Protein AF-A0A960UCF3-F1 (afdb_monomer)

pLDDT: mean 72.52, std 14.46, range [38.06, 95.19]

Structure (mmCIF, N/CA/C/O backbone):
data_AF-A0A960UCF3-F1
#
_entry.id   AF-A0A960UCF3-F1
#
loop_
_atom_site.group_PDB
_atom_site.id
_atom_site.type_symbol
_atom_site.label_atom_id
_atom_site.label_alt_id
_atom_site.label_comp_id
_atom_site.label_asym_id
_atom_site.label_entity_id
_atom_site.label_seq_id
_atom_site.pdbx_PDB_ins_code
_atom_site.Cartn_x
_atom_site.Cartn_y
_atom_site.Cartn_z
_atom_site.occupancy
_atom_site.B_iso_or_equiv
_atom_site.auth_seq_id
_atom_site.auth_comp_id
_atom_site.auth_asym_id
_atom_site.auth_atom_id
_atom_site.pdbx_PDB_model_num
ATOM 1 N N . MET A 1 1 ? -32.368 7.931 9.453 1.00 42.53 1 MET A N 1
ATOM 2 C CA . MET A 1 1 ? -30.941 8.290 9.633 1.00 42.53 1 MET A CA 1
ATOM 3 C C . MET A 1 1 ? -30.665 9.588 8.887 1.00 42.53 1 MET A C 1
ATOM 5 O O . MET A 1 1 ? -30.504 9.564 7.672 1.00 42.53 1 MET A O 1
ATOM 9 N N . SER A 1 2 ? -30.694 10.726 9.583 1.00 38.06 2 SER A N 1
ATOM 10 C CA . SER A 1 2 ? -30.332 12.024 9.009 1.00 38.06 2 SER A CA 1
ATOM 11 C C . SER A 1 2 ? -28.810 12.092 8.843 1.00 38.06 2 SER A C 1
ATOM 13 O O . SER A 1 2 ? -28.057 11.879 9.790 1.00 38.06 2 SER A O 1
ATOM 15 N N . ARG A 1 3 ? -28.335 12.334 7.617 1.00 48.25 3 ARG A N 1
ATOM 16 C CA . ARG A 1 3 ? -26.922 12.642 7.364 1.00 48.25 3 ARG A CA 1
ATOM 17 C C . ARG A 1 3 ? -26.708 14.107 7.707 1.00 48.25 3 ARG A C 1
ATOM 19 O O . ARG A 1 3 ? -27.095 14.969 6.929 1.00 48.25 3 ARG A O 1
ATOM 26 N N . ASP A 1 4 ? -26.135 14.363 8.875 1.00 47.66 4 ASP A N 1
ATOM 27 C CA . ASP A 1 4 ? -25.765 15.708 9.303 1.00 47.66 4 ASP A CA 1
ATOM 28 C C . ASP A 1 4 ? -24.659 16.263 8.373 1.00 47.66 4 ASP A C 1
ATOM 30 O O . ASP A 1 4 ? -23.551 15.709 8.337 1.00 47.66 4 ASP A O 1
ATOM 34 N N . PRO A 1 5 ? -24.925 17.319 7.578 1.00 51.19 5 PRO A N 1
ATOM 35 C CA . PRO A 1 5 ? -23.961 17.874 6.624 1.00 51.19 5 PRO A CA 1
ATOM 36 C C . PRO A 1 5 ? -22.729 18.502 7.300 1.00 51.19 5 PRO A C 1
ATOM 38 O O . PRO A 1 5 ? -21.739 18.796 6.630 1.00 51.19 5 PRO A O 1
ATOM 41 N N . ARG A 1 6 ? -22.732 18.651 8.631 1.00 51.97 6 ARG A N 1
ATOM 42 C CA . ARG A 1 6 ? -21.594 19.170 9.407 1.00 51.97 6 ARG A CA 1
ATOM 43 C C . ARG A 1 6 ? -20.441 18.173 9.564 1.00 51.97 6 ARG A C 1
ATOM 45 O O . ARG A 1 6 ? -19.324 18.587 9.861 1.00 51.97 6 ARG A O 1
ATOM 52 N N . LEU A 1 7 ? -20.656 16.884 9.288 1.00 51.09 7 LEU A N 1
ATOM 53 C CA . LEU A 1 7 ? -19.611 15.852 9.391 1.00 51.09 7 LEU A CA 1
ATOM 54 C C . LEU A 1 7 ? -18.537 15.921 8.290 1.00 51.09 7 LEU A C 1
ATOM 56 O O . LEU A 1 7 ? -17.499 15.275 8.425 1.00 51.09 7 LEU A O 1
ATOM 60 N N . LEU A 1 8 ? -18.749 16.696 7.220 1.00 46.38 8 LEU A N 1
ATOM 61 C CA . LEU A 1 8 ? -17.757 16.875 6.149 1.00 46.38 8 LEU A CA 1
ATOM 62 C C . LEU A 1 8 ? -16.911 18.152 6.300 1.00 46.38 8 LEU A C 1
ATOM 64 O O . LEU A 1 8 ? -15.831 18.225 5.722 1.00 46.38 8 LEU A O 1
ATOM 68 N N . ALA A 1 9 ? -17.346 19.124 7.110 1.00 46.44 9 ALA A N 1
ATOM 69 C CA . ALA A 1 9 ? -16.639 20.397 7.306 1.00 46.44 9 ALA A CA 1
ATOM 70 C C . ALA A 1 9 ? -15.550 20.351 8.400 1.00 46.44 9 ALA A C 1
ATOM 72 O O . ALA A 1 9 ? -14.831 21.325 8.600 1.00 46.44 9 ALA A O 1
ATOM 73 N N . GLY A 1 10 ? -15.414 19.225 9.108 1.00 44.22 10 GLY A N 1
ATOM 74 C CA . GLY A 1 10 ? -14.540 19.078 10.274 1.00 44.22 10 GLY A CA 1
ATOM 75 C C . GLY A 1 10 ? -13.416 18.063 10.095 1.00 44.22 10 GLY A C 1
ATOM 76 O O . GLY A 1 10 ? -13.132 17.317 11.028 1.00 44.22 10 GLY A O 1
ATOM 77 N N . LEU A 1 11 ? -12.790 17.971 8.917 1.00 48.41 11 LEU A N 1
ATOM 78 C CA . LEU A 1 11 ? -11.534 17.222 8.830 1.00 48.41 11 LEU A CA 1
ATOM 79 C C . LEU A 1 11 ? -10.455 18.016 9.589 1.00 48.41 11 LEU A C 1
ATOM 81 O O . LEU A 1 11 ? -10.152 19.143 9.189 1.00 48.41 11 LEU A O 1
ATOM 85 N N . PRO A 1 12 ? -9.886 17.479 10.687 1.00 55.41 12 PRO A N 1
ATOM 86 C CA . PRO A 1 12 ? -8.874 18.193 11.453 1.00 55.41 12 PRO A CA 1
ATOM 87 C C . PRO A 1 12 ? -7.672 18.486 10.546 1.00 55.41 12 PRO A C 1
ATOM 89 O O . PRO A 1 12 ? -7.333 17.676 9.683 1.00 55.41 12 PRO A O 1
ATOM 92 N N . ARG A 1 13 ? -7.012 19.640 10.719 1.00 53.34 13 ARG A N 1
ATOM 93 C CA . ARG A 1 13 ? -5.842 20.055 9.909 1.00 53.34 13 ARG A CA 1
ATOM 94 C C . ARG A 1 13 ? -4.740 18.980 9.834 1.00 53.34 13 ARG A C 1
ATOM 96 O O . ARG A 1 13 ? -4.016 18.907 8.848 1.00 53.34 13 ARG A O 1
ATOM 103 N N . SER A 1 14 ? -4.663 18.095 10.826 1.00 46.53 14 SER A N 1
ATOM 104 C CA . SER A 1 14 ? -3.793 16.911 10.856 1.00 46.53 14 SER A CA 1
ATOM 105 C C . SER A 1 14 ? -4.111 15.863 9.778 1.00 46.53 14 SER A C 1
ATOM 107 O O . SER A 1 14 ? -3.203 15.197 9.289 1.00 46.53 14 SER A O 1
ATOM 109 N N . ALA A 1 15 ? -5.372 15.724 9.357 1.00 48.31 15 ALA A N 1
ATOM 110 C CA . ALA A 1 15 ? -5.755 14.820 8.274 1.00 48.31 15 ALA A CA 1
ATOM 111 C C . ALA A 1 15 ? -5.234 15.317 6.913 1.00 48.31 15 ALA A C 1
ATOM 113 O O . ALA A 1 15 ? -4.765 14.530 6.091 1.00 48.31 15 ALA A O 1
ATOM 114 N N . TRP A 1 16 ? -5.238 16.637 6.715 1.00 48.97 16 TRP A N 1
ATOM 115 C CA . TRP A 1 16 ? -4.629 17.271 5.548 1.00 48.97 16 TRP A CA 1
ATOM 116 C C . TRP A 1 16 ? -3.111 17.124 5.542 1.00 48.97 16 TRP A C 1
ATOM 118 O O . TRP A 1 16 ? -2.545 16.899 4.481 1.00 48.97 16 TRP A O 1
ATOM 128 N N . ALA A 1 17 ? -2.459 17.157 6.708 1.00 55.31 17 ALA A N 1
ATOM 129 C CA . ALA A 1 17 ? -1.026 16.889 6.813 1.00 55.31 17 ALA A CA 1
ATOM 130 C C . ALA A 1 17 ? -0.674 15.443 6.414 1.00 55.31 17 ALA A C 1
ATOM 132 O O . ALA A 1 17 ? 0.295 15.231 5.692 1.00 55.31 17 ALA A O 1
ATOM 133 N N . GLY A 1 18 ? -1.487 14.458 6.814 1.00 51.97 18 GLY A N 1
ATOM 134 C CA . GLY A 1 18 ? -1.308 13.057 6.416 1.00 51.97 18 GLY A CA 1
ATOM 135 C C . GLY A 1 18 ? -1.504 12.833 4.915 1.00 51.97 18 GLY A C 1
ATOM 136 O O . GLY A 1 18 ? -0.680 12.183 4.277 1.00 51.97 18 GLY A O 1
ATOM 137 N N . PHE A 1 19 ? -2.551 13.422 4.330 1.00 50.12 19 PHE A N 1
ATOM 138 C CA . PHE A 1 19 ? -2.773 13.386 2.882 1.00 50.12 19 PHE A CA 1
ATOM 139 C C . PHE A 1 19 ? -1.666 14.120 2.116 1.00 50.12 19 PHE A C 1
ATOM 141 O O . PHE A 1 19 ? -1.154 13.590 1.137 1.00 50.12 19 PHE A O 1
ATOM 148 N N . ALA A 1 20 ? -1.236 15.290 2.594 1.00 54.34 20 ALA A N 1
ATOM 149 C CA . ALA A 1 20 ? -0.134 16.044 2.008 1.00 54.34 20 ALA A CA 1
ATOM 150 C C . ALA A 1 20 ? 1.186 15.267 2.068 1.00 54.34 20 ALA A C 1
ATOM 152 O O . ALA A 1 20 ? 1.911 15.260 1.085 1.00 54.34 20 ALA A O 1
ATOM 153 N N . LEU A 1 21 ? 1.474 14.555 3.162 1.00 57.50 21 LEU A N 1
ATOM 154 C CA . LEU A 1 21 ? 2.632 13.660 3.273 1.00 57.50 21 LEU A CA 1
ATOM 155 C C . LEU A 1 21 ? 2.563 12.492 2.288 1.00 57.50 21 LEU A C 1
ATOM 157 O O . LEU A 1 21 ? 3.582 12.095 1.734 1.00 57.50 21 LEU A O 1
ATOM 161 N N . LEU A 1 22 ? 1.369 11.953 2.052 1.00 56.00 22 LEU A N 1
ATOM 162 C CA . LEU A 1 22 ? 1.151 10.849 1.121 1.00 56.00 22 LEU A CA 1
ATOM 163 C C . LEU A 1 22 ? 1.288 11.316 -0.336 1.00 56.00 22 LEU A C 1
ATOM 165 O O . LEU A 1 22 ? 1.949 10.658 -1.135 1.00 56.00 22 LEU A O 1
ATOM 169 N N . VAL A 1 23 ? 0.748 12.494 -0.655 1.00 54.72 23 VAL A N 1
ATOM 170 C CA . VAL A 1 23 ? 0.947 13.184 -1.937 1.00 54.72 23 VAL A CA 1
ATOM 171 C C . VAL A 1 23 ? 2.414 13.559 -2.127 1.00 54.72 23 VAL A C 1
ATOM 173 O O . VAL A 1 23 ? 2.938 13.369 -3.216 1.00 54.72 23 VAL A O 1
ATOM 176 N N . LEU A 1 24 ? 3.104 14.017 -1.082 1.00 59.69 24 LEU A N 1
ATOM 177 C CA . LEU A 1 24 ? 4.535 14.317 -1.120 1.00 59.69 24 LEU A CA 1
ATOM 178 C C . LEU A 1 24 ? 5.349 13.041 -1.358 1.00 59.69 24 LEU A C 1
ATOM 180 O O . LEU A 1 24 ? 6.237 13.039 -2.198 1.00 59.69 24 LEU A O 1
ATOM 184 N N . ALA A 1 25 ? 5.029 11.938 -0.679 1.00 55.31 25 ALA A N 1
ATOM 185 C CA . ALA A 1 25 ? 5.693 10.652 -0.875 1.00 55.31 25 ALA A CA 1
ATOM 186 C C . ALA A 1 25 ? 5.456 10.093 -2.287 1.00 55.31 25 ALA A C 1
ATOM 188 O O . ALA A 1 25 ? 6.391 9.592 -2.910 1.00 55.31 25 ALA A O 1
ATOM 189 N N . ALA A 1 26 ? 4.237 10.225 -2.816 1.00 52.47 26 ALA A N 1
ATOM 190 C CA . ALA A 1 26 ? 3.910 9.869 -4.194 1.00 52.47 26 ALA A CA 1
ATOM 191 C C . ALA A 1 26 ? 4.647 10.770 -5.197 1.00 52.47 26 ALA A C 1
ATOM 193 O O . ALA A 1 26 ? 5.264 10.268 -6.130 1.00 52.47 26 ALA A O 1
ATOM 194 N N . ALA A 1 27 ? 4.666 12.083 -4.965 1.00 56.06 27 ALA A N 1
ATOM 195 C CA . ALA A 1 27 ? 5.405 13.046 -5.775 1.00 56.06 27 ALA A CA 1
ATOM 196 C C . ALA A 1 27 ? 6.915 12.781 -5.737 1.00 56.06 27 ALA A C 1
ATOM 198 O O . ALA A 1 27 ? 7.575 12.913 -6.756 1.00 56.06 27 ALA A O 1
ATOM 199 N N . VAL A 1 28 ? 7.461 12.344 -4.602 1.00 58.09 28 VAL A N 1
ATOM 200 C CA . VAL A 1 28 ? 8.866 11.938 -4.466 1.00 58.09 28 VAL A CA 1
ATOM 201 C C . VAL A 1 28 ? 9.136 10.613 -5.180 1.00 58.09 28 VAL A C 1
ATOM 203 O O . VAL A 1 28 ? 10.182 10.466 -5.803 1.00 58.09 28 VAL A O 1
ATOM 206 N N . ALA A 1 29 ? 8.206 9.656 -5.144 1.00 54.28 29 ALA A N 1
ATOM 207 C CA . ALA A 1 29 ? 8.315 8.409 -5.902 1.00 54.28 29 ALA A CA 1
ATOM 208 C C . ALA A 1 29 ? 8.274 8.652 -7.423 1.00 54.28 29 ALA A C 1
ATOM 210 O O . ALA A 1 29 ? 9.016 8.013 -8.162 1.00 54.28 29 ALA A O 1
ATOM 211 N N . VAL A 1 30 ? 7.469 9.616 -7.869 1.00 53.28 30 VAL A N 1
ATOM 212 C CA . VAL A 1 30 ? 7.380 10.067 -9.267 1.00 53.28 30 VAL A CA 1
ATOM 213 C C . VAL A 1 30 ? 8.603 10.889 -9.664 1.00 53.28 30 VAL A C 1
ATOM 215 O O . VAL A 1 30 ? 9.196 10.674 -10.714 1.00 53.28 30 VAL A O 1
ATOM 218 N N . ALA A 1 31 ? 9.048 11.799 -8.800 1.00 52.91 31 ALA A N 1
ATOM 219 C CA . ALA A 1 31 ? 10.293 12.528 -8.995 1.00 52.91 31 ALA A CA 1
ATOM 220 C C . ALA A 1 31 ? 11.465 11.545 -9.100 1.00 52.91 31 ALA A C 1
ATOM 222 O O . ALA A 1 31 ? 12.334 11.721 -9.940 1.00 52.91 31 ALA A O 1
ATOM 223 N N . ARG A 1 32 ? 11.457 10.461 -8.316 1.00 51.78 32 ARG A N 1
ATOM 224 C CA . ARG A 1 32 ? 12.446 9.383 -8.398 1.00 51.78 32 ARG A CA 1
ATOM 225 C C . ARG A 1 32 ? 12.444 8.683 -9.755 1.00 51.78 32 ARG A C 1
ATOM 227 O O . ARG A 1 32 ? 13.537 8.408 -10.232 1.00 51.78 32 ARG A O 1
ATOM 234 N N . THR A 1 33 ? 11.293 8.369 -10.351 1.00 55.28 33 THR A N 1
ATOM 235 C CA . THR A 1 33 ? 11.250 7.716 -11.675 1.00 55.28 33 THR A CA 1
ATOM 236 C C . THR A 1 33 ? 11.674 8.677 -12.782 1.00 55.28 33 THR A C 1
ATOM 238 O O . THR A 1 33 ? 12.442 8.298 -13.661 1.00 55.28 33 THR A O 1
ATOM 241 N N . LEU A 1 34 ? 11.279 9.948 -12.680 1.00 51.00 34 LEU A N 1
ATOM 242 C CA . LEU A 1 34 ? 11.643 10.997 -13.636 1.00 51.00 34 LEU A CA 1
ATOM 243 C C . LEU A 1 34 ? 13.119 11.422 -13.553 1.00 51.00 34 LEU A C 1
ATOM 245 O O . LEU A 1 34 ? 13.733 11.724 -14.570 1.00 51.00 34 LEU A O 1
ATOM 249 N N . LEU A 1 35 ? 13.707 11.436 -12.354 1.00 51.31 35 LEU A N 1
ATOM 250 C CA . LEU A 1 35 ? 15.106 11.821 -12.120 1.00 51.31 35 LEU A CA 1
ATOM 251 C C . LEU A 1 35 ? 16.071 10.627 -12.135 1.00 51.31 35 LEU A C 1
ATOM 253 O O . LEU A 1 35 ? 17.281 10.821 -12.008 1.00 51.31 35 LEU A O 1
ATOM 257 N N . GLN A 1 36 ? 15.569 9.400 -12.309 1.00 55.16 36 GLN A N 1
ATOM 258 C CA . GLN A 1 36 ? 16.372 8.176 -12.351 1.00 55.16 36 GLN A CA 1
ATOM 259 C C . GLN A 1 36 ? 17.523 8.197 -13.379 1.00 55.16 36 GLN A C 1
ATOM 261 O O . GLN A 1 36 ? 18.589 7.679 -13.045 1.00 55.16 36 GLN A O 1
ATOM 266 N N . PRO A 1 37 ? 17.381 8.794 -14.582 1.00 54.34 37 PRO A N 1
ATOM 267 C CA . PRO A 1 37 ? 18.499 8.906 -15.519 1.00 54.34 37 PRO A CA 1
ATOM 268 C C . PRO A 1 37 ? 19.448 10.084 -15.222 1.00 54.34 37 PRO A C 1
ATOM 270 O O . PRO A 1 37 ? 20.554 10.103 -15.752 1.00 54.34 37 PRO A O 1
ATOM 273 N N . ALA A 1 38 ? 19.047 11.052 -14.385 1.00 50.38 38 ALA A N 1
ATOM 274 C CA . ALA A 1 38 ? 19.789 12.297 -14.140 1.00 50.38 38 ALA A CA 1
ATOM 275 C C . ALA A 1 38 ? 20.564 12.321 -12.808 1.00 50.38 38 ALA A C 1
ATOM 277 O O . ALA A 1 38 ? 21.531 13.067 -12.666 1.00 50.38 38 ALA A O 1
ATOM 278 N N . LEU A 1 39 ? 20.153 11.525 -11.818 1.00 47.97 39 LEU A N 1
ATOM 279 C CA . LEU A 1 39 ? 20.816 11.450 -10.517 1.00 47.97 39 LEU A CA 1
ATOM 280 C C . LEU A 1 39 ? 21.867 10.342 -10.533 1.00 47.97 39 LEU A C 1
ATOM 282 O O . LEU A 1 39 ? 21.558 9.163 -10.350 1.00 47.97 39 LEU A O 1
ATOM 286 N N . GLU A 1 40 ? 23.130 10.726 -10.709 1.00 55.69 40 GLU A N 1
ATOM 287 C CA . GLU A 1 40 ? 24.253 9.833 -10.448 1.00 55.69 40 GLU A CA 1
ATOM 288 C C . GLU A 1 40 ? 24.122 9.187 -9.050 1.00 55.69 40 GLU A C 1
ATOM 290 O O . GLU A 1 40 ? 23.621 9.780 -8.086 1.00 55.69 40 GLU A O 1
ATOM 295 N N . ARG A 1 41 ? 24.607 7.942 -8.944 1.00 57.03 41 ARG A N 1
ATOM 296 C CA . ARG A 1 41 ? 24.437 7.001 -7.818 1.00 57.03 41 ARG A CA 1
ATOM 297 C C . ARG A 1 41 ? 24.509 7.580 -6.381 1.00 57.03 41 ARG A C 1
ATOM 299 O O . ARG A 1 41 ? 23.762 7.062 -5.549 1.00 57.0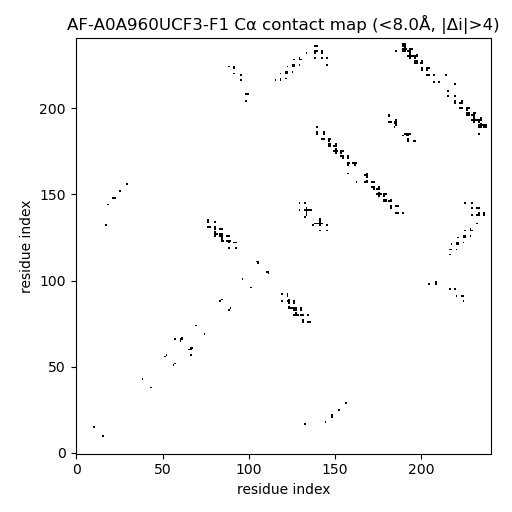3 41 ARG A O 1
ATOM 306 N N . PRO A 1 42 ? 25.327 8.593 -6.014 1.00 54.84 42 PRO A N 1
ATOM 307 C CA . PRO A 1 42 ? 25.369 9.075 -4.625 1.00 54.84 42 PRO A CA 1
ATO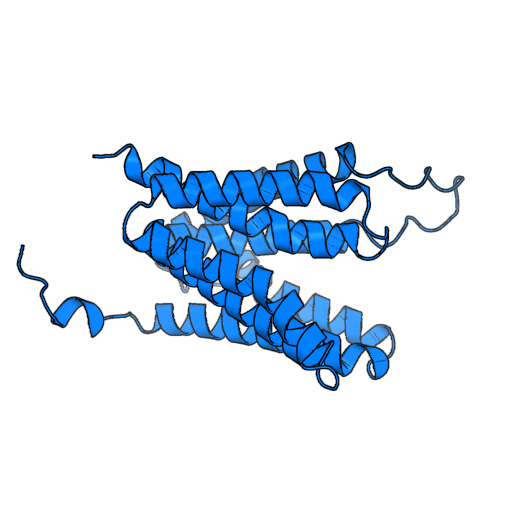M 308 C C . PRO A 1 42 ? 24.129 9.867 -4.178 1.00 54.84 42 PRO A C 1
ATOM 310 O O . PRO A 1 42 ? 23.691 9.710 -3.035 1.00 54.84 42 PRO A O 1
ATOM 313 N N . LEU A 1 43 ? 23.519 10.676 -5.051 1.00 54.44 43 LEU A N 1
ATOM 314 C CA . LEU A 1 43 ? 22.369 11.507 -4.661 1.00 54.44 43 LEU A CA 1
ATOM 315 C C . LEU A 1 43 ? 21.115 10.664 -4.394 1.00 54.44 43 LEU A C 1
ATOM 317 O O . LEU A 1 43 ? 20.291 11.017 -3.552 1.00 54.44 43 LEU A O 1
ATOM 321 N N . TYR A 1 44 ? 21.015 9.502 -5.039 1.00 54.41 44 TYR A N 1
ATOM 322 C CA . TYR A 1 44 ? 19.950 8.528 -4.819 1.00 54.41 44 TYR A CA 1
ATOM 323 C C . TYR A 1 44 ? 19.946 7.965 -3.387 1.00 54.41 44 TYR A C 1
ATOM 325 O O . TYR A 1 44 ? 18.899 7.885 -2.740 1.00 54.41 44 TYR A O 1
ATOM 333 N N . HIS A 1 45 ? 21.122 7.604 -2.864 1.00 55.72 45 HIS A N 1
ATOM 334 C CA . HIS A 1 45 ? 21.251 7.097 -1.496 1.00 55.72 45 HIS A CA 1
ATOM 335 C C . HIS A 1 45 ? 20.981 8.185 -0.460 1.00 55.72 45 HIS A C 1
ATOM 337 O O . HIS A 1 45 ? 20.317 7.918 0.540 1.00 55.72 45 HIS A O 1
ATOM 343 N N . LEU A 1 46 ? 21.436 9.413 -0.725 1.00 58.25 46 LEU A N 1
ATOM 344 C CA . LEU A 1 46 ? 21.184 10.560 0.141 1.00 58.25 46 LEU A CA 1
ATOM 345 C C . LEU A 1 46 ? 19.687 10.897 0.202 1.00 58.25 46 LEU A C 1
ATOM 347 O O . LEU A 1 46 ? 19.147 11.062 1.292 1.00 58.25 46 LEU A O 1
ATOM 351 N N . ALA A 1 47 ? 18.997 10.925 -0.944 1.00 56.84 47 ALA A N 1
ATOM 352 C CA . ALA A 1 47 ? 17.555 11.153 -1.005 1.00 56.84 47 ALA A CA 1
ATOM 353 C C . ALA A 1 47 ? 16.775 10.058 -0.259 1.00 56.84 47 ALA A C 1
ATOM 355 O O . ALA A 1 47 ? 15.906 10.366 0.554 1.00 56.84 47 ALA A O 1
ATOM 356 N N . GLY A 1 48 ? 17.123 8.782 -0.462 1.00 60.66 48 GLY A N 1
ATOM 357 C CA . GLY A 1 48 ? 16.527 7.668 0.280 1.00 60.66 48 GLY A CA 1
ATOM 358 C C . GLY A 1 48 ? 16.758 7.767 1.792 1.00 60.66 48 GLY A C 1
ATOM 359 O O . GLY A 1 48 ? 15.821 7.596 2.571 1.00 60.66 48 GLY A O 1
ATOM 360 N N . ALA A 1 49 ? 17.980 8.103 2.210 1.00 58.78 49 ALA A N 1
ATOM 361 C CA . ALA A 1 49 ? 18.324 8.305 3.614 1.00 58.78 49 ALA A CA 1
ATOM 362 C C . ALA A 1 49 ? 17.570 9.493 4.230 1.00 58.78 49 ALA A C 1
ATOM 364 O O . ALA A 1 49 ? 17.079 9.373 5.346 1.00 58.78 49 ALA A O 1
ATOM 365 N N . LEU A 1 50 ? 17.411 10.602 3.502 1.00 60.53 50 LEU A N 1
ATOM 366 C CA . LEU A 1 50 ? 16.632 11.768 3.930 1.00 60.53 50 LEU A CA 1
ATOM 367 C C . LEU A 1 50 ? 15.141 11.450 4.067 1.00 60.53 50 LEU A C 1
ATOM 369 O O . LEU A 1 50 ? 14.519 11.884 5.031 1.00 60.53 50 LEU A O 1
ATOM 373 N N . ILE A 1 51 ? 14.569 10.660 3.154 1.00 60.12 51 ILE A N 1
ATOM 374 C CA . ILE A 1 51 ? 13.171 10.211 3.243 1.00 60.12 51 ILE A CA 1
ATOM 375 C C . ILE A 1 51 ? 12.983 9.314 4.468 1.00 60.12 51 ILE A C 1
ATOM 377 O O . ILE A 1 51 ? 12.055 9.520 5.248 1.00 60.12 51 ILE A O 1
ATOM 381 N N . LEU A 1 52 ? 13.879 8.342 4.667 1.00 58.56 52 LEU A N 1
ATOM 382 C CA . LEU A 1 52 ? 13.850 7.465 5.837 1.00 58.56 52 LEU A CA 1
ATOM 383 C C . LEU A 1 52 ? 14.047 8.261 7.131 1.00 58.56 52 LEU A C 1
ATOM 385 O O . LEU A 1 52 ? 13.305 8.056 8.084 1.00 58.56 52 LEU A O 1
ATOM 389 N N . ALA A 1 53 ? 14.981 9.209 7.163 1.00 58.91 53 ALA A N 1
ATOM 390 C CA . ALA A 1 53 ? 15.195 10.090 8.305 1.00 58.91 53 ALA A CA 1
ATOM 391 C C . ALA A 1 53 ? 13.991 11.012 8.552 1.00 58.91 53 ALA A C 1
ATOM 393 O O . ALA A 1 53 ? 13.627 11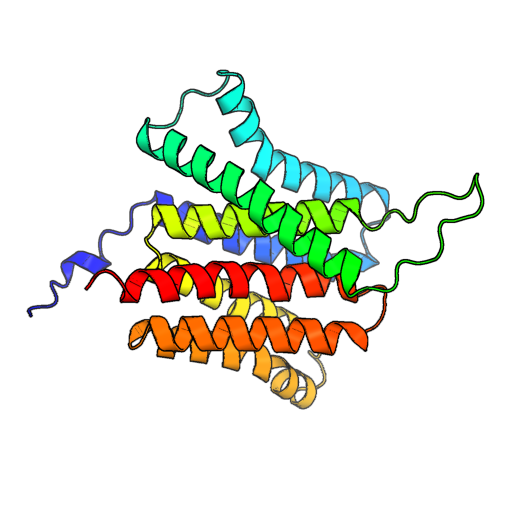.239 9.699 1.00 58.91 53 ALA A O 1
ATOM 394 N N . GLY A 1 54 ? 13.318 11.495 7.508 1.00 59.69 54 GLY A N 1
ATOM 395 C CA . GLY A 1 54 ? 12.100 12.294 7.631 1.00 59.69 54 GLY A CA 1
ATOM 396 C C . GLY A 1 54 ? 10.907 11.495 8.161 1.00 59.69 54 GLY A C 1
ATOM 397 O O . GLY A 1 54 ? 10.138 12.012 8.967 1.00 59.69 54 GLY A O 1
ATOM 398 N N . LEU A 1 55 ? 10.763 10.226 7.758 1.00 60.16 55 LEU A N 1
ATOM 399 C CA . LEU A 1 55 ? 9.667 9.362 8.213 1.00 60.16 55 LEU A CA 1
ATOM 400 C C . LEU A 1 55 ? 9.918 8.732 9.587 1.00 60.16 55 LEU A C 1
ATOM 402 O O . LEU A 1 55 ? 9.008 8.689 10.412 1.00 60.16 55 LEU A O 1
ATOM 406 N N . PHE A 1 56 ? 11.134 8.253 9.849 1.00 59.09 56 PHE A N 1
ATOM 407 C CA . PHE A 1 56 ? 11.478 7.547 11.086 1.00 59.09 56 PHE A CA 1
ATOM 408 C C . PHE A 1 56 ? 12.141 8.439 12.136 1.00 59.09 56 PHE A C 1
ATOM 410 O O . PHE A 1 56 ? 12.021 8.158 13.327 1.00 59.09 56 PHE A O 1
ATOM 417 N N . GLY A 1 57 ? 12.807 9.523 11.736 1.00 67.12 57 GLY A N 1
ATOM 418 C CA . GLY A 1 57 ? 13.513 10.433 12.642 1.00 67.12 57 GLY A CA 1
ATOM 419 C C . GLY A 1 57 ? 12.604 11.057 13.698 1.00 67.12 57 GLY A C 1
ATOM 420 O O . GLY A 1 57 ? 12.918 10.927 14.879 1.00 67.12 57 GLY A O 1
ATOM 421 N N . PRO A 1 58 ? 11.443 11.642 13.345 1.00 60.78 58 PRO A N 1
ATOM 422 C CA . PRO A 1 58 ? 10.513 12.170 14.342 1.00 60.78 58 PRO A CA 1
ATOM 423 C C . PRO A 1 58 ? 10.017 11.096 15.320 1.00 60.78 58 PRO A C 1
ATOM 425 O O . PRO A 1 58 ? 9.839 11.377 16.500 1.00 60.78 58 PRO A O 1
ATOM 428 N N . GLY A 1 59 ? 9.822 9.856 14.854 1.00 63.91 59 GLY A N 1
ATOM 429 C CA . GLY A 1 59 ? 9.439 8.727 15.706 1.00 63.91 59 GLY A CA 1
ATOM 430 C C . GLY A 1 59 ? 10.543 8.324 16.686 1.00 63.91 59 GLY A C 1
ATOM 431 O O . GLY A 1 59 ? 10.289 8.218 17.882 1.00 63.91 59 GLY A O 1
ATOM 432 N N . LEU A 1 60 ? 11.778 8.170 16.200 1.00 63.47 60 LEU A N 1
ATOM 433 C CA . LEU A 1 60 ? 12.939 7.834 17.030 1.00 63.47 60 LEU A CA 1
ATOM 434 C C . LEU A 1 60 ? 13.236 8.931 18.057 1.00 63.47 60 LEU A C 1
ATOM 436 O O . LEU A 1 60 ? 13.410 8.636 19.235 1.00 63.47 60 LEU A O 1
ATOM 440 N N . LEU A 1 61 ? 13.230 10.199 17.643 1.00 67.94 61 LEU A N 1
ATOM 441 C CA . LEU A 1 61 ? 13.447 11.338 18.538 1.00 67.94 61 LEU A CA 1
ATOM 442 C C . LEU A 1 61 ? 12.390 11.414 19.655 1.00 67.94 61 LEU A C 1
ATOM 444 O O . LEU A 1 61 ? 12.712 11.796 20.780 1.00 67.94 61 LEU A O 1
ATOM 448 N N . ARG A 1 62 ? 11.142 11.015 19.383 1.00 69.62 62 ARG A N 1
ATOM 449 C CA . ARG A 1 62 ? 10.095 10.892 20.413 1.00 69.62 62 ARG A CA 1
ATOM 450 C C . ARG A 1 62 ? 10.342 9.724 21.361 1.00 69.62 62 ARG A C 1
ATOM 452 O O . ARG A 1 62 ? 10.133 9.871 22.563 1.00 69.62 62 ARG A O 1
ATOM 459 N N . GLU A 1 63 ? 10.806 8.586 20.851 1.00 70.12 63 GLU A N 1
ATOM 460 C CA . GLU A 1 63 ? 11.092 7.411 21.683 1.00 70.12 63 GLU A CA 1
ATOM 461 C C . GLU A 1 63 ? 12.273 7.666 22.629 1.00 70.12 63 GLU A C 1
ATOM 463 O O . GLU A 1 63 ? 12.212 7.317 23.805 1.00 70.12 63 GLU A O 1
ATOM 468 N N . PHE A 1 64 ? 13.288 8.400 22.163 1.00 77.50 64 PHE A N 1
ATOM 469 C CA . PHE A 1 64 ? 14.390 8.891 22.998 1.00 77.50 64 PHE A CA 1
ATOM 470 C C . PHE A 1 64 ? 13.991 10.044 23.939 1.00 77.50 64 PHE A C 1
ATOM 472 O O . PHE A 1 64 ? 14.826 10.551 24.685 1.00 77.50 64 PHE A O 1
ATOM 479 N N . GLY A 1 65 ? 12.726 10.477 23.925 1.00 78.25 65 GLY A N 1
ATOM 480 C CA . GLY A 1 65 ? 12.214 11.534 24.797 1.00 78.25 65 GLY A CA 1
ATOM 481 C C . GLY A 1 65 ? 12.707 12.944 24.456 1.00 78.25 65 GLY A C 1
ATOM 482 O O . GLY A 1 65 ? 12.487 13.856 25.257 1.00 78.25 65 GLY A O 1
ATOM 483 N N . LEU A 1 66 ? 13.341 13.121 23.290 1.00 79.50 66 LEU A N 1
ATOM 484 C CA . LEU A 1 66 ? 13.859 14.397 22.782 1.00 79.50 66 LEU A CA 1
ATOM 485 C C . LEU A 1 66 ? 12.746 15.275 22.189 1.00 79.50 66 LEU A C 1
ATOM 487 O O . LEU A 1 66 ? 12.847 16.497 22.216 1.00 79.50 66 LEU A O 1
ATOM 491 N N . LEU A 1 67 ? 11.669 14.660 21.692 1.00 72.19 67 LEU A N 1
ATOM 492 C CA . LEU A 1 67 ? 10.453 15.338 21.233 1.00 72.19 67 LEU A CA 1
ATOM 493 C C . LEU A 1 67 ? 9.261 14.928 22.109 1.00 72.19 67 LEU A C 1
ATOM 495 O O . LEU A 1 67 ? 8.964 13.743 22.255 1.00 72.19 67 LEU A O 1
ATOM 499 N N . ARG A 1 68 ? 8.578 15.917 22.699 1.00 75.12 68 ARG A N 1
ATOM 500 C CA . ARG A 1 68 ? 7.382 15.748 23.552 1.00 75.12 68 ARG A CA 1
ATOM 501 C C . ARG A 1 68 ? 6.208 16.561 23.004 1.00 75.12 68 ARG A C 1
ATOM 503 O O . ARG A 1 68 ? 5.624 17.381 23.699 1.00 75.12 68 ARG A O 1
ATOM 510 N N . ASP A 1 69 ? 5.924 16.372 21.724 1.00 73.38 69 ASP A N 1
ATOM 511 C CA . ASP A 1 69 ? 4.959 17.146 20.937 1.00 73.38 69 ASP A CA 1
ATOM 512 C C . ASP A 1 69 ? 3.608 16.433 20.730 1.00 73.38 69 ASP A C 1
ATOM 514 O O . ASP A 1 69 ? 2.713 16.991 20.102 1.00 73.38 69 ASP A O 1
ATOM 518 N N . GLN A 1 70 ? 3.447 15.205 21.237 1.00 67.81 70 GLN A N 1
ATOM 519 C CA . GLN A 1 70 ? 2.268 14.365 21.004 1.00 67.81 70 GLN A CA 1
ATOM 520 C C . GLN A 1 70 ? 1.464 14.075 22.273 1.00 67.81 70 GLN A C 1
ATOM 522 O O . GLN A 1 70 ? 2.028 13.757 23.321 1.00 67.81 70 GLN A O 1
ATOM 527 N N . ASP A 1 71 ? 0.137 14.063 22.130 1.00 77.38 71 ASP A N 1
ATOM 528 C CA . ASP A 1 71 ? -0.782 13.563 23.154 1.00 77.38 71 ASP A CA 1
ATOM 529 C C . ASP A 1 71 ? -0.593 12.051 23.379 1.00 77.38 71 ASP A C 1
ATOM 531 O O . ASP A 1 71 ? -0.240 11.306 22.456 1.00 77.38 71 ASP A O 1
ATOM 535 N N . GLU A 1 72 ? -0.916 11.553 24.578 1.00 75.25 72 GLU A N 1
ATOM 536 C CA . GLU A 1 72 ? -0.798 10.123 24.918 1.00 75.25 72 GLU A CA 1
ATOM 537 C C . GLU A 1 72 ? -1.504 9.199 23.916 1.00 75.25 72 GLU A C 1
ATOM 539 O O . GLU A 1 72 ? -1.025 8.099 23.623 1.00 75.25 72 GLU A O 1
ATOM 544 N N . PHE A 1 73 ? -2.629 9.646 23.354 1.00 69.81 73 PHE A N 1
ATOM 545 C CA . PHE A 1 73 ? -3.368 8.891 22.347 1.00 69.81 73 PHE A CA 1
ATOM 546 C C . PHE A 1 73 ? -2.552 8.691 21.065 1.00 69.81 73 PHE A C 1
ATOM 548 O O . PHE A 1 73 ? -2.459 7.573 20.555 1.00 69.81 73 PHE A O 1
ATOM 555 N N . GLN A 1 74 ? -1.913 9.754 20.572 1.00 70.62 74 GLN A N 1
ATOM 556 C CA . GLN A 1 74 ? -1.085 9.704 19.366 1.00 70.62 74 GLN A CA 1
ATOM 557 C C . GLN A 1 74 ? 0.130 8.797 19.581 1.00 70.62 74 GLN A C 1
ATOM 559 O O . GLN A 1 74 ? 0.454 7.983 18.714 1.00 70.62 74 GLN A O 1
ATOM 564 N N . ARG A 1 75 ? 0.722 8.841 20.780 1.00 73.75 75 ARG A N 1
ATOM 565 C CA . ARG A 1 75 ? 1.846 7.978 21.157 1.00 73.75 75 ARG A CA 1
ATOM 566 C C . ARG A 1 75 ? 1.465 6.493 21.145 1.00 73.75 75 ARG A C 1
ATOM 568 O O . ARG A 1 75 ? 2.173 5.676 20.560 1.00 73.75 75 ARG A O 1
ATOM 575 N N . ARG A 1 76 ? 0.304 6.134 21.708 1.00 76.12 76 ARG A N 1
ATOM 576 C CA . ARG A 1 76 ? -0.209 4.747 21.696 1.00 76.12 76 ARG A CA 1
ATOM 577 C C . ARG A 1 76 ? -0.585 4.262 20.295 1.00 76.12 76 ARG A C 1
ATOM 579 O O . ARG A 1 76 ? -0.465 3.072 20.004 1.00 76.12 76 ARG A O 1
ATOM 586 N N . VAL A 1 77 ? -1.081 5.146 19.428 1.00 73.94 77 VAL A N 1
ATOM 587 C CA . VAL A 1 77 ? -1.351 4.817 18.018 1.00 73.94 77 VAL A CA 1
ATOM 588 C C . VAL A 1 77 ? -0.041 4.550 17.278 1.00 73.94 77 VAL A C 1
ATOM 590 O O . VAL A 1 77 ? 0.093 3.498 16.657 1.00 73.94 77 VAL A O 1
ATOM 593 N N . ALA A 1 78 ? 0.953 5.429 17.423 1.00 72.00 78 ALA A N 1
ATOM 594 C CA . ALA A 1 78 ? 2.259 5.269 16.790 1.00 72.00 78 ALA A CA 1
ATOM 595 C C . ALA A 1 78 ? 2.968 3.976 17.230 1.00 72.00 78 ALA A C 1
ATOM 597 O O . ALA A 1 78 ? 3.491 3.250 16.385 1.00 72.00 78 ALA A O 1
ATOM 598 N N . GLN A 1 79 ? 2.927 3.637 18.524 1.00 74.62 79 GLN A N 1
ATOM 599 C CA . GLN A 1 79 ? 3.506 2.388 19.035 1.00 74.62 79 GLN A CA 1
ATOM 600 C C . GLN A 1 79 ? 2.815 1.142 18.462 1.00 74.62 79 GLN A C 1
ATOM 602 O O . GLN A 1 79 ? 3.489 0.210 18.021 1.00 74.62 79 GLN A O 1
ATOM 607 N N . ARG A 1 80 ? 1.475 1.115 18.413 1.00 76.00 80 ARG A N 1
ATOM 608 C CA . ARG A 1 80 ? 0.725 -0.013 17.826 1.00 76.00 80 ARG A CA 1
ATOM 609 C C . ARG A 1 80 ? 0.994 -0.163 16.330 1.00 76.00 80 ARG A C 1
ATOM 611 O O . ARG A 1 80 ? 1.169 -1.287 15.857 1.00 76.00 80 ARG A O 1
ATOM 618 N N . ALA A 1 81 ? 1.079 0.950 15.605 1.00 72.75 81 ALA A N 1
ATOM 619 C CA . ALA A 1 81 ? 1.436 0.952 14.193 1.00 72.75 81 ALA A CA 1
ATOM 620 C C . ALA A 1 81 ? 2.871 0.452 13.965 1.00 72.75 81 ALA A C 1
ATOM 622 O O . ALA A 1 81 ? 3.094 -0.328 13.044 1.00 72.75 81 ALA A O 1
ATOM 623 N N . GLY A 1 82 ? 3.821 0.821 14.831 1.00 70.75 82 GLY A N 1
ATOM 624 C CA . GLY A 1 82 ? 5.195 0.308 14.808 1.00 70.75 82 GLY A CA 1
ATOM 625 C C . GLY A 1 82 ? 5.266 -1.210 14.996 1.00 70.75 82 GLY A C 1
ATOM 626 O O . GLY A 1 82 ? 5.900 -1.903 14.203 1.00 70.75 82 GLY A O 1
ATOM 627 N N . TRP A 1 83 ? 4.541 -1.754 15.978 1.00 73.12 83 TRP A N 1
ATOM 628 C CA . TRP A 1 83 ? 4.462 -3.205 16.192 1.00 73.12 83 TRP A CA 1
ATOM 629 C C . TRP A 1 83 ? 3.854 -3.951 15.002 1.00 73.12 83 TRP A C 1
ATOM 631 O O . TRP A 1 83 ? 4.372 -4.987 14.584 1.00 73.12 83 TRP A O 1
ATOM 641 N N . ARG A 1 84 ? 2.781 -3.414 14.412 1.00 74.44 84 ARG A N 1
ATOM 642 C CA . ARG A 1 84 ? 2.180 -3.985 13.197 1.00 74.44 84 ARG A CA 1
ATOM 643 C C . ARG A 1 84 ? 3.115 -3.876 11.996 1.00 74.44 84 ARG A C 1
ATOM 645 O O . ARG A 1 84 ? 3.176 -4.820 11.218 1.00 74.44 84 ARG A O 1
ATOM 652 N N . ALA A 1 85 ? 3.866 -2.780 11.875 1.00 72.12 85 ALA A N 1
ATOM 653 C CA . ALA A 1 85 ? 4.894 -2.600 10.852 1.00 72.12 85 ALA A CA 1
ATOM 654 C C . ALA A 1 85 ? 5.974 -3.673 10.928 1.00 72.12 85 ALA A C 1
ATOM 656 O O . ALA A 1 85 ? 6.319 -4.272 9.912 1.00 72.12 85 ALA A O 1
ATOM 657 N N . PHE A 1 86 ? 6.454 -3.951 12.138 1.00 68.81 86 PHE A N 1
ATOM 658 C CA . PHE A 1 86 ? 7.437 -4.994 12.375 1.00 68.81 86 PHE A CA 1
ATOM 659 C C . PHE A 1 86 ? 6.885 -6.387 12.044 1.00 68.81 86 PHE A C 1
ATOM 661 O O . PHE A 1 86 ? 7.493 -7.121 11.269 1.00 68.81 86 PHE A O 1
ATOM 668 N N . LEU A 1 87 ? 5.703 -6.734 12.566 1.00 71.88 87 LEU A N 1
ATOM 669 C CA . LEU A 1 87 ? 5.112 -8.062 12.378 1.00 71.88 87 LEU A CA 1
ATOM 670 C C . LEU A 1 87 ? 4.658 -8.314 10.938 1.00 71.88 87 LEU A C 1
ATOM 672 O O . LEU A 1 87 ? 5.050 -9.313 10.337 1.00 71.88 87 LEU A O 1
ATOM 676 N N . ALA A 1 88 ? 3.842 -7.425 10.367 1.00 72.00 88 ALA A N 1
ATOM 677 C CA . ALA A 1 88 ? 3.338 -7.623 9.012 1.00 72.00 88 ALA A CA 1
ATOM 678 C C . ALA A 1 88 ? 4.452 -7.420 7.981 1.00 72.00 88 ALA A C 1
ATOM 680 O O . ALA A 1 88 ? 4.494 -8.146 6.992 1.00 72.00 88 ALA A O 1
ATOM 681 N N . GLY A 1 89 ? 5.397 -6.509 8.239 1.00 69.25 89 GLY A N 1
ATOM 682 C CA . GLY A 1 89 ? 6.556 -6.347 7.375 1.00 69.25 89 GLY A CA 1
ATOM 683 C C . GLY A 1 89 ? 7.469 -7.570 7.381 1.00 69.25 89 GLY A C 1
ATOM 684 O O . GLY A 1 89 ? 7.852 -8.043 6.313 1.00 69.25 89 GLY A O 1
ATOM 685 N N . GLY A 1 90 ? 7.735 -8.149 8.556 1.00 68.31 90 GLY A N 1
ATOM 686 C CA . GLY A 1 90 ? 8.454 -9.418 8.681 1.00 68.31 90 GLY A CA 1
ATOM 687 C C . GLY A 1 90 ? 7.740 -10.574 7.974 1.00 68.31 90 GLY A C 1
ATOM 688 O O . GLY A 1 90 ? 8.380 -11.340 7.259 1.00 68.31 90 GLY A O 1
ATOM 689 N N . LEU A 1 91 ? 6.411 -10.666 8.098 1.00 73.06 91 LEU A N 1
ATOM 690 C CA . LEU A 1 91 ? 5.614 -11.697 7.428 1.00 73.06 91 LEU A CA 1
ATOM 691 C C . LEU A 1 91 ? 5.618 -11.541 5.902 1.00 73.06 91 LEU A C 1
ATOM 693 O O . LEU A 1 91 ? 5.834 -12.518 5.190 1.00 73.06 91 LEU A O 1
ATOM 697 N N . VAL A 1 92 ? 5.429 -10.323 5.388 1.00 69.88 92 VAL A N 1
ATOM 698 C CA . VAL A 1 92 ? 5.517 -10.044 3.947 1.00 69.88 92 VAL A CA 1
ATOM 699 C C . VAL A 1 92 ? 6.913 -10.374 3.429 1.00 69.88 92 VAL A C 1
ATOM 701 O O . VAL A 1 92 ? 7.034 -11.015 2.391 1.00 69.88 92 VAL A O 1
ATOM 704 N N . LEU A 1 93 ? 7.970 -10.013 4.159 1.00 68.44 93 LEU A N 1
ATOM 705 C CA . LEU A 1 93 ? 9.338 -10.367 3.782 1.00 68.44 93 LEU A CA 1
ATOM 706 C C . LEU A 1 93 ? 9.581 -11.872 3.776 1.00 68.44 93 LEU A C 1
ATOM 708 O O . LEU A 1 93 ? 10.241 -12.367 2.868 1.00 68.44 93 LEU A O 1
ATOM 712 N N . LEU A 1 94 ? 9.023 -12.599 4.742 1.00 70.69 94 LEU A N 1
ATOM 713 C CA . LEU A 1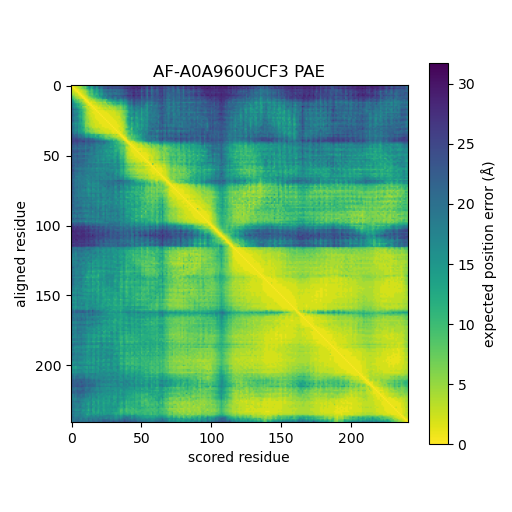 94 ? 9.099 -14.055 4.790 1.00 70.69 94 LEU A CA 1
ATOM 714 C C . LEU A 1 94 ? 8.378 -14.686 3.593 1.00 70.69 94 LEU A C 1
ATOM 716 O O . LEU A 1 94 ? 8.929 -15.580 2.954 1.00 70.69 94 LEU A O 1
ATOM 720 N N . LEU A 1 95 ? 7.189 -14.188 3.236 1.00 69.94 95 LEU A N 1
ATOM 721 C CA . LEU A 1 95 ? 6.466 -14.629 2.040 1.00 69.94 95 LEU A CA 1
ATOM 722 C C . LEU A 1 95 ? 7.265 -14.333 0.768 1.00 69.94 95 LEU A C 1
ATOM 724 O O . LEU A 1 95 ? 7.440 -15.219 -0.064 1.00 69.94 95 LEU A O 1
ATOM 728 N N . LEU A 1 96 ? 7.806 -13.122 0.631 1.00 67.44 96 LEU A N 1
ATOM 729 C CA . LEU A 1 96 ? 8.659 -12.772 -0.505 1.00 67.44 96 LEU A CA 1
ATOM 730 C C . LEU A 1 96 ? 9.886 -13.688 -0.565 1.00 67.44 96 LEU A C 1
ATOM 732 O O . LEU A 1 96 ? 10.210 -14.185 -1.636 1.00 67.44 96 LEU A O 1
ATOM 736 N N . ALA A 1 97 ? 10.529 -13.975 0.569 1.00 68.81 97 ALA A N 1
ATOM 737 C CA . ALA A 1 97 ? 11.685 -14.862 0.622 1.00 68.81 97 ALA A CA 1
ATOM 738 C C . ALA A 1 97 ? 11.351 -16.320 0.272 1.00 68.81 97 ALA A C 1
ATOM 740 O O . ALA A 1 97 ? 12.188 -16.999 -0.313 1.00 68.81 97 ALA A O 1
ATOM 741 N N . HIS A 1 98 ? 10.148 -16.794 0.603 1.00 73.06 98 HIS A N 1
ATOM 742 C CA . HIS A 1 98 ? 9.700 -18.145 0.271 1.00 73.06 98 HIS A CA 1
ATOM 743 C C . HIS A 1 98 ? 9.321 -18.292 -1.208 1.00 73.06 98 HIS A C 1
ATOM 745 O O . HIS A 1 98 ? 9.700 -19.263 -1.859 1.00 73.06 98 HIS A O 1
ATOM 751 N N . PHE A 1 99 ? 8.563 -17.333 -1.745 1.00 68.00 99 PHE A N 1
ATOM 752 C CA . PHE A 1 99 ? 8.045 -17.400 -3.113 1.00 68.00 99 PHE A CA 1
ATOM 753 C C . PHE A 1 99 ? 9.033 -16.890 -4.165 1.00 68.00 99 PHE A C 1
ATOM 755 O O . PHE A 1 99 ? 8.865 -17.188 -5.351 1.00 68.00 99 PHE A O 1
ATOM 762 N N . MET A 1 100 ? 10.069 -16.147 -3.764 1.00 65.75 100 MET A N 1
ATOM 763 C CA . MET A 1 100 ? 11.136 -15.754 -4.675 1.00 65.75 100 MET A CA 1
ATOM 764 C C . MET A 1 100 ? 12.291 -16.752 -4.641 1.00 65.75 100 MET A C 1
ATOM 766 O O . MET A 1 100 ? 12.834 -17.021 -3.570 1.00 65.75 100 MET A O 1
ATOM 770 N N . PRO A 1 101 ? 12.738 -17.250 -5.809 1.00 61.06 101 PRO A N 1
ATOM 771 C CA . PRO A 1 101 ? 14.003 -17.955 -5.892 1.00 61.06 101 PRO A CA 1
ATOM 772 C C . PRO A 1 101 ? 15.109 -16.964 -5.531 1.00 61.06 101 PRO A C 1
ATOM 774 O O . PRO A 1 101 ? 15.410 -16.046 -6.297 1.00 61.06 101 PRO A O 1
ATOM 777 N N . TRP A 1 102 ? 15.677 -17.115 -4.337 1.00 58.94 102 TRP A N 1
ATOM 778 C CA . TRP A 1 102 ? 16.845 -16.340 -3.956 1.00 58.94 102 TRP A CA 1
ATOM 779 C C . TRP A 1 102 ? 17.992 -16.692 -4.907 1.00 58.94 102 TRP A C 1
ATOM 781 O O . TRP A 1 102 ? 18.223 -17.882 -5.156 1.00 58.94 102 TRP A O 1
ATOM 791 N N . PRO A 1 103 ? 18.713 -15.696 -5.455 1.00 57.00 103 PRO A N 1
ATOM 792 C CA . PRO A 1 103 ? 19.960 -15.988 -6.141 1.00 57.00 103 PRO A CA 1
ATOM 793 C C . PRO A 1 103 ? 20.846 -16.766 -5.167 1.00 57.00 103 PRO A C 1
ATOM 795 O O . PRO A 1 103 ? 20.898 -16.424 -3.981 1.00 57.00 103 PRO A O 1
ATOM 798 N N . GLN A 1 104 ? 21.483 -17.839 -5.651 1.00 59.31 104 GLN A N 1
ATOM 799 C CA . GLN A 1 104 ? 22.363 -18.653 -4.815 1.00 59.31 104 GLN A CA 1
ATOM 800 C C . GLN A 1 104 ? 23.323 -17.740 -4.047 1.00 59.31 104 GLN A C 1
ATOM 802 O O . GLN A 1 104 ? 23.781 -16.745 -4.627 1.00 59.31 104 GLN A O 1
ATOM 807 N N . PRO A 1 105 ? 23.599 -18.036 -2.762 1.00 55.34 105 PRO A N 1
ATOM 808 C CA . PRO A 1 105 ? 24.509 -17.219 -1.983 1.00 55.34 105 PRO A CA 1
ATOM 809 C C . PRO A 1 105 ? 25.792 -17.045 -2.799 1.00 55.34 105 PRO A C 1
ATOM 811 O O . PRO A 1 105 ? 26.337 -18.046 -3.281 1.00 55.34 105 PRO A O 1
ATOM 814 N N . PRO A 1 106 ? 26.243 -15.799 -3.036 1.00 54.38 106 PRO A N 1
ATOM 815 C CA . PRO A 1 106 ? 27.512 -15.600 -3.700 1.00 54.38 106 PRO A CA 1
ATOM 816 C C . PRO A 1 106 ? 28.566 -16.423 -2.962 1.00 54.38 106 PRO A C 1
ATOM 818 O O . PRO A 1 106 ? 28.563 -16.464 -1.729 1.00 54.38 106 PRO A O 1
ATOM 821 N N . ALA A 1 107 ? 29.461 -17.075 -3.706 1.00 58.50 107 ALA A N 1
ATOM 822 C CA . ALA A 1 107 ? 30.650 -17.669 -3.110 1.00 58.50 107 ALA A CA 1
ATOM 823 C C . ALA A 1 107 ? 31.288 -16.644 -2.154 1.00 58.50 107 ALA A C 1
ATOM 825 O O . ALA A 1 107 ? 31.338 -15.451 -2.478 1.00 58.50 107 ALA A O 1
ATOM 826 N N . PHE A 1 108 ? 31.701 -17.109 -0.970 1.00 50.34 108 PHE A N 1
ATOM 827 C CA . PHE A 1 108 ? 32.285 -16.289 0.094 1.00 50.34 108 PHE A CA 1
ATOM 828 C C . PHE A 1 108 ? 33.236 -15.235 -0.506 1.00 50.34 108 PHE A C 1
ATOM 830 O O . PHE A 1 108 ? 34.209 -15.593 -1.166 1.00 50.34 108 PHE A O 1
ATOM 837 N N . GLY A 1 109 ? 32.927 -13.944 -0.335 1.00 56.50 109 GLY A N 1
ATOM 838 C CA . GLY A 1 109 ? 33.749 -12.835 -0.845 1.00 56.50 109 GLY A CA 1
ATOM 839 C C . GLY A 1 109 ? 33.171 -12.005 -2.002 1.00 56.50 109 GLY A C 1
ATOM 840 O O . GLY A 1 109 ? 33.776 -10.997 -2.358 1.00 56.50 109 GLY A O 1
ATOM 841 N N . ARG A 1 110 ? 32.005 -12.342 -2.573 1.00 53.53 110 ARG A N 1
ATOM 842 C CA . ARG A 1 110 ? 31.261 -11.407 -3.447 1.00 53.53 110 ARG A CA 1
ATOM 843 C C . ARG A 1 110 ? 30.248 -10.592 -2.645 1.00 53.53 110 ARG A C 1
ATOM 845 O O . ARG A 1 110 ? 29.617 -11.119 -1.732 1.00 53.53 110 ARG A O 1
ATOM 852 N N . GLU A 1 111 ? 30.111 -9.309 -2.997 1.00 54.03 111 GLU A N 1
ATOM 853 C CA . GLU A 1 111 ? 29.163 -8.380 -2.372 1.00 54.03 111 GLU A CA 1
ATOM 854 C C . GLU A 1 111 ? 27.780 -9.038 -2.255 1.00 54.03 111 GLU A C 1
ATOM 856 O O . GLU A 1 111 ? 27.228 -9.513 -3.252 1.00 54.03 111 GLU A O 1
ATOM 861 N N . LEU A 1 112 ? 27.220 -9.070 -1.039 1.00 51.94 112 LEU A N 1
ATOM 862 C CA . LEU A 1 112 ? 25.820 -9.439 -0.838 1.00 51.94 112 LEU A CA 1
ATOM 863 C C . LEU A 1 112 ? 24.968 -8.626 -1.823 1.00 51.94 112 LEU A C 1
ATOM 865 O O . LEU A 1 112 ? 25.187 -7.413 -1.932 1.00 51.94 112 LEU A O 1
ATOM 869 N N . PRO A 1 113 ? 24.013 -9.248 -2.542 1.00 53.94 113 PRO A N 1
ATOM 870 C CA . PRO A 1 113 ? 23.145 -8.508 -3.444 1.00 53.94 113 PRO A CA 1
ATOM 871 C C . PRO A 1 113 ? 22.515 -7.361 -2.651 1.00 53.94 113 PRO A C 1
ATOM 873 O O . PRO A 1 113 ? 21.808 -7.599 -1.679 1.00 53.94 113 PRO A O 1
ATOM 876 N N . LYS A 1 114 ? 22.800 -6.109 -3.034 1.00 55.47 114 LYS A N 1
ATOM 877 C CA . LYS A 1 114 ? 22.438 -4.868 -2.310 1.00 55.47 114 LYS A CA 1
ATOM 878 C C . LYS A 1 114 ? 20.921 -4.573 -2.299 1.00 55.47 114 LYS A C 1
ATOM 880 O O . LYS A 1 114 ? 20.495 -3.460 -2.005 1.00 55.47 114 LYS A O 1
ATOM 885 N N . LEU A 1 115 ? 20.096 -5.564 -2.635 1.00 55.91 115 LEU A N 1
ATOM 886 C CA . LEU A 1 115 ? 18.671 -5.447 -2.940 1.00 55.91 115 LEU A CA 1
ATOM 887 C C . LEU A 1 115 ? 17.660 -5.884 -1.846 1.00 55.91 115 LEU A C 1
ATOM 889 O O . LEU A 1 115 ? 16.504 -5.489 -1.995 1.00 55.91 115 LEU A O 1
ATOM 893 N N . PRO A 1 116 ? 17.985 -6.581 -0.729 1.00 67.06 116 PRO A N 1
ATOM 894 C CA . PRO A 1 116 ? 16.955 -6.972 0.240 1.00 67.06 116 PRO A CA 1
ATOM 895 C C . PRO A 1 116 ? 16.630 -5.885 1.279 1.00 67.06 116 PRO A C 1
ATOM 897 O O . PRO A 1 116 ? 15.483 -5.794 1.712 1.00 67.06 116 PRO A O 1
ATOM 900 N N . LEU A 1 117 ? 17.583 -5.020 1.658 1.00 65.31 117 LEU A N 1
ATOM 901 C CA . LEU A 1 117 ? 17.353 -4.035 2.727 1.00 65.31 117 LEU A CA 1
ATOM 902 C C . LEU A 1 117 ? 16.353 -2.949 2.311 1.00 65.31 117 LEU A C 1
ATOM 904 O O . LEU A 1 117 ? 15.442 -2.629 3.065 1.00 65.31 117 LEU A O 1
ATOM 908 N N . ASN A 1 118 ? 16.475 -2.415 1.095 1.00 66.56 118 ASN A N 1
ATOM 909 C CA . ASN A 1 118 ? 15.575 -1.363 0.614 1.00 66.56 118 ASN A CA 1
ATOM 910 C C . ASN A 1 118 ? 14.136 -1.871 0.458 1.00 66.56 118 ASN A C 1
ATOM 912 O O . ASN A 1 118 ? 13.198 -1.152 0.787 1.00 66.56 118 ASN A O 1
ATOM 916 N N . ALA A 1 119 ? 13.962 -3.112 -0.007 1.00 68.00 119 ALA A N 1
ATOM 917 C CA . ALA A 1 119 ? 12.649 -3.741 -0.103 1.00 68.00 119 ALA A CA 1
ATOM 918 C C . ALA A 1 119 ? 12.049 -3.979 1.290 1.00 68.00 119 ALA A C 1
ATOM 920 O O . ALA A 1 119 ? 10.890 -3.646 1.516 1.00 68.00 119 ALA A O 1
ATOM 921 N N . ALA A 1 120 ? 12.848 -4.468 2.243 1.00 68.62 120 ALA A N 1
ATOM 922 C CA . ALA A 1 120 ? 12.431 -4.629 3.633 1.00 68.62 120 ALA A CA 1
ATOM 923 C C . ALA A 1 120 ? 12.002 -3.312 4.278 1.00 68.62 120 ALA A C 1
ATOM 925 O O . ALA A 1 120 ? 10.903 -3.223 4.823 1.00 68.62 120 ALA A O 1
ATOM 926 N N . LEU A 1 121 ? 12.825 -2.273 4.146 1.00 69.62 121 LEU A N 1
ATOM 927 C CA . LEU A 1 121 ? 12.506 -0.943 4.651 1.00 69.62 121 LEU A CA 1
ATOM 928 C C . LEU A 1 121 ? 11.245 -0.384 3.990 1.00 69.62 121 LEU A C 1
ATOM 930 O O . LEU A 1 121 ? 10.408 0.178 4.687 1.00 69.62 121 LEU A O 1
ATOM 934 N N . LEU A 1 122 ? 11.065 -0.581 2.681 1.00 74.12 122 LEU A N 1
ATOM 935 C CA . LEU A 1 122 ? 9.864 -0.150 1.968 1.00 74.12 122 LEU A CA 1
ATOM 936 C C . LEU A 1 122 ? 8.609 -0.875 2.467 1.00 74.12 122 LEU A C 1
ATOM 938 O O . LEU A 1 122 ? 7.603 -0.2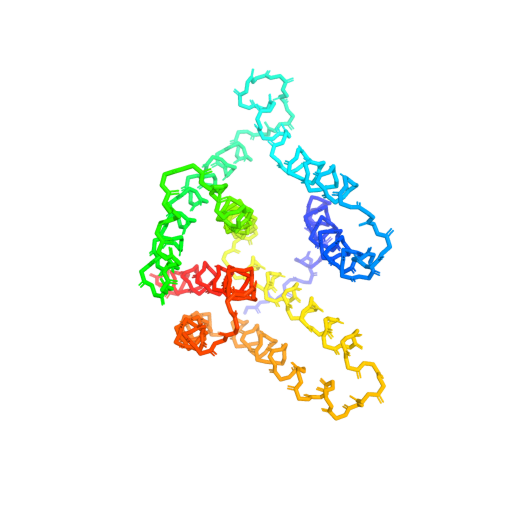27 2.740 1.00 74.12 122 LEU A O 1
ATOM 942 N N . VAL A 1 123 ? 8.660 -2.200 2.621 1.00 76.25 123 VAL A N 1
ATOM 943 C CA . VAL A 1 123 ? 7.547 -2.995 3.162 1.00 76.25 123 VAL A CA 1
ATOM 944 C C . VAL A 1 123 ? 7.193 -2.524 4.573 1.00 76.25 123 VAL A C 1
ATOM 946 O O . VAL A 1 123 ? 6.022 -2.281 4.872 1.00 76.25 123 VAL A O 1
ATOM 949 N N . MET A 1 124 ? 8.192 -2.363 5.443 1.00 73.50 124 MET A N 1
ATOM 950 C CA . MET A 1 124 ? 7.980 -1.886 6.811 1.00 73.50 124 MET A CA 1
ATOM 951 C C . MET A 1 124 ? 7.381 -0.478 6.822 1.00 73.50 124 MET A C 1
ATOM 953 O O . MET A 1 124 ? 6.426 -0.227 7.554 1.00 73.50 124 MET A O 1
ATOM 957 N N . LEU A 1 125 ? 7.890 0.418 5.974 1.00 76.00 125 LEU A N 1
ATOM 958 C CA . LEU A 1 125 ? 7.401 1.785 5.828 1.00 76.00 125 LEU A CA 1
ATOM 959 C C . LEU A 1 125 ? 5.941 1.820 5.373 1.00 76.00 125 LEU A C 1
ATOM 961 O O . LEU A 1 125 ? 5.112 2.476 5.999 1.00 76.00 125 LEU A O 1
ATOM 965 N N . LEU A 1 126 ? 5.612 1.084 4.310 1.00 77.44 126 LEU A N 1
ATOM 966 C CA . LEU A 1 126 ? 4.248 0.986 3.798 1.00 77.44 126 LEU A CA 1
ATOM 967 C C . LEU A 1 126 ? 3.313 0.412 4.857 1.00 77.44 126 LEU A C 1
ATOM 969 O O . LEU A 1 126 ? 2.213 0.931 5.048 1.00 77.44 126 LEU A O 1
ATOM 973 N N . THR A 1 127 ? 3.765 -0.611 5.583 1.00 80.88 127 THR A N 1
ATOM 974 C CA . THR A 1 127 ? 2.979 -1.217 6.658 1.00 80.88 127 THR A CA 1
ATOM 975 C C . THR A 1 127 ? 2.708 -0.225 7.779 1.00 80.88 127 THR A C 1
ATOM 977 O O . THR A 1 127 ? 1.568 -0.092 8.230 1.00 80.88 127 THR A O 1
ATOM 980 N N . TYR A 1 128 ? 3.740 0.507 8.195 1.00 78.44 128 TYR A N 1
ATOM 981 C CA . TYR A 1 128 ? 3.641 1.539 9.215 1.00 78.44 128 TYR A CA 1
ATOM 982 C C . TYR A 1 128 ? 2.653 2.635 8.817 1.00 78.44 128 TYR A C 1
ATOM 984 O O . TYR A 1 128 ? 1.739 2.946 9.583 1.00 78.44 128 TYR A O 1
ATOM 992 N N . VAL A 1 129 ? 2.789 3.184 7.606 1.00 75.38 129 VAL A N 1
ATOM 993 C CA . VAL A 1 129 ? 1.908 4.243 7.098 1.00 75.38 129 VAL A CA 1
ATOM 994 C C . VAL A 1 129 ? 0.470 3.738 7.008 1.00 75.38 129 VAL A C 1
ATOM 996 O O . VAL A 1 129 ? -0.429 4.375 7.553 1.00 75.38 129 VAL A O 1
ATOM 999 N N . CYS A 1 130 ? 0.241 2.565 6.410 1.00 79.88 130 CYS A N 1
ATOM 1000 C CA . CYS A 1 130 ? -1.102 1.999 6.286 1.00 79.88 130 CYS A CA 1
ATOM 1001 C C . CYS A 1 130 ? -1.749 1.771 7.657 1.00 79.88 130 CYS A C 1
ATOM 1003 O O . CYS A 1 130 ? -2.885 2.190 7.875 1.00 79.88 130 CYS A O 1
ATOM 1005 N N . SER A 1 131 ? -1.020 1.170 8.604 1.00 78.62 131 SER A N 1
ATOM 1006 C CA . SER A 1 131 ? -1.547 0.932 9.949 1.00 78.62 131 SER A CA 1
ATOM 1007 C C . SER A 1 131 ? -1.830 2.233 10.695 1.00 78.62 131 SER A C 1
ATOM 1009 O O . SER A 1 131 ? -2.844 2.326 11.382 1.00 78.62 131 SER A O 1
ATOM 1011 N N . THR A 1 132 ? -0.965 3.239 10.559 1.00 75.38 132 THR A N 1
ATOM 1012 C CA . THR A 1 132 ? -1.151 4.539 11.218 1.00 75.38 132 THR A CA 1
ATOM 1013 C C . THR A 1 132 ? -2.402 5.237 10.691 1.00 75.38 132 THR A C 1
ATOM 1015 O O . THR A 1 132 ? -3.216 5.717 11.476 1.00 75.38 132 THR A O 1
ATOM 1018 N N . LEU A 1 133 ? -2.600 5.252 9.368 1.00 75.88 133 LEU A N 1
ATOM 1019 C CA . LEU A 1 133 ? -3.778 5.866 8.748 1.00 75.88 133 LEU A CA 1
ATOM 1020 C C . LEU A 1 133 ? -5.072 5.150 9.150 1.00 75.88 133 LEU A C 1
ATOM 1022 O O . LEU A 1 133 ? -6.084 5.803 9.396 1.00 75.88 133 LEU A O 1
ATOM 1026 N N . GLN A 1 134 ? -5.042 3.820 9.247 1.00 83.38 134 GLN A N 1
ATOM 1027 C CA . GLN A 1 134 ? -6.193 3.028 9.681 1.00 83.38 134 GLN A CA 1
ATOM 1028 C C . GLN A 1 134 ? -6.531 3.236 11.156 1.00 83.38 134 GLN A C 1
ATOM 1030 O O . GLN A 1 134 ? -7.700 3.416 11.483 1.00 83.38 134 GLN A O 1
ATOM 1035 N N . ASP A 1 135 ? -5.535 3.242 12.044 1.00 79.12 135 ASP A N 1
ATOM 1036 C CA . ASP A 1 135 ? -5.766 3.475 13.472 1.00 79.12 135 ASP A CA 1
ATOM 1037 C C . ASP A 1 135 ? -6.212 4.922 13.745 1.00 79.12 135 ASP A C 1
ATOM 1039 O O . ASP A 1 135 ? -6.980 5.161 14.676 1.00 79.12 135 ASP A O 1
ATOM 1043 N N . TYR A 1 136 ? -5.764 5.885 12.931 1.00 75.56 136 TYR A N 1
ATOM 1044 C CA . TYR A 1 136 ? -6.118 7.296 13.084 1.00 75.56 136 TYR A CA 1
ATOM 1045 C C . TYR A 1 136 ? -7.506 7.642 12.524 1.00 75.56 136 TYR A C 1
ATOM 1047 O O . TYR A 1 136 ? -8.295 8.307 13.193 1.00 75.56 136 TYR A O 1
ATOM 1055 N N . TRP A 1 137 ? -7.824 7.215 11.297 1.00 77.19 137 TRP A N 1
ATOM 1056 C CA . TRP A 1 137 ? -9.090 7.561 10.635 1.00 77.19 137 TRP A CA 1
ATOM 1057 C C . TRP A 1 137 ? -10.193 6.508 10.795 1.00 77.19 137 TRP A C 1
ATOM 1059 O O . TRP A 1 137 ? -11.338 6.770 10.413 1.00 77.19 137 TRP A O 1
ATOM 1069 N N . GLY A 1 138 ? -9.874 5.342 11.354 1.00 84.56 138 GLY A N 1
ATOM 1070 C CA . GLY A 1 138 ? -10.726 4.157 11.333 1.00 84.56 138 GLY A CA 1
ATOM 1071 C C . GLY A 1 138 ? -10.531 3.342 10.051 1.00 84.56 138 GLY A C 1
ATOM 1072 O O . GLY A 1 138 ? -10.101 3.868 9.019 1.00 84.56 138 GLY A O 1
ATOM 1073 N N . ALA A 1 139 ? -10.868 2.050 10.107 1.00 87.94 139 ALA A N 1
ATOM 1074 C CA . ALA A 1 139 ? -10.594 1.094 9.034 1.00 87.94 139 ALA A CA 1
ATOM 1075 C C . ALA A 1 139 ? -11.179 1.544 7.683 1.00 87.94 139 ALA A C 1
ATOM 1077 O O . ALA A 1 139 ? -10.431 1.656 6.713 1.00 87.94 139 ALA A O 1
ATOM 1078 N N . ARG A 1 140 ? -12.459 1.930 7.618 1.00 87.56 140 ARG A N 1
ATOM 1079 C CA . ARG A 1 140 ? -13.108 2.362 6.367 1.00 87.56 140 ARG A CA 1
ATOM 1080 C C . ARG A 1 140 ? -12.520 3.626 5.740 1.00 87.56 140 ARG A C 1
ATOM 1082 O O . ARG A 1 140 ? -12.292 3.676 4.527 1.00 87.56 140 ARG A O 1
ATOM 1089 N N . ARG A 1 141 ? -12.294 4.678 6.535 1.00 85.19 141 ARG A N 1
ATOM 1090 C CA . ARG A 1 141 ? -11.748 5.953 6.026 1.00 85.19 141 ARG A CA 1
ATOM 1091 C C . ARG A 1 141 ? -10.268 5.813 5.679 1.00 85.19 141 ARG A C 1
ATOM 1093 O O . ARG A 1 141 ? -9.866 6.278 4.616 1.00 85.19 141 ARG A O 1
ATOM 1100 N N . GLY A 1 142 ? -9.500 5.113 6.516 1.00 85.19 142 GLY A N 1
ATOM 1101 C CA . GLY A 1 142 ? -8.108 4.759 6.247 1.00 85.19 142 GLY A CA 1
ATOM 1102 C C . GLY A 1 142 ? -7.968 3.964 4.953 1.00 85.19 142 GLY A C 1
ATOM 1103 O O . GLY A 1 142 ? -7.213 4.361 4.070 1.00 85.19 142 GLY A O 1
ATOM 1104 N N . ALA A 1 143 ? -8.775 2.913 4.786 1.00 89.25 143 ALA A N 1
ATOM 1105 C CA . ALA A 1 143 ? -8.825 2.113 3.567 1.00 89.25 143 ALA A CA 1
ATOM 1106 C C . ALA A 1 143 ? -9.131 2.952 2.324 1.00 89.25 143 ALA A C 1
ATOM 1108 O O . ALA A 1 143 ? -8.445 2.836 1.314 1.00 89.25 143 ALA A O 1
ATOM 1109 N N . THR A 1 144 ? -10.129 3.837 2.407 1.00 87.62 144 THR A N 1
ATOM 1110 C CA . THR A 1 144 ? -10.501 4.723 1.293 1.00 87.62 144 THR A CA 1
ATOM 1111 C C . THR A 1 144 ? -9.327 5.613 0.881 1.00 87.62 144 THR A C 1
ATOM 1113 O O . THR A 1 144 ? -9.036 5.727 -0.305 1.00 87.62 144 THR A O 1
ATOM 1116 N N . ALA A 1 145 ? -8.636 6.225 1.846 1.00 83.81 145 ALA A N 1
ATOM 1117 C CA . ALA A 1 145 ? -7.500 7.097 1.564 1.00 83.81 145 ALA A CA 1
ATOM 1118 C C . ALA A 1 145 ? -6.312 6.332 0.959 1.00 83.81 145 ALA A C 1
ATOM 1120 O O . ALA A 1 145 ? -5.723 6.796 -0.014 1.00 83.81 145 ALA A O 1
ATOM 1121 N N . ILE A 1 146 ? -5.999 5.146 1.493 1.00 86.75 146 ILE A N 1
ATOM 1122 C CA . ILE A 1 146 ? -4.915 4.287 0.994 1.00 86.75 146 ILE A CA 1
ATOM 1123 C C . ILE A 1 146 ? -5.201 3.831 -0.441 1.00 86.75 146 ILE A C 1
ATOM 1125 O O . ILE A 1 146 ? -4.346 3.973 -1.312 1.00 86.75 146 ILE A O 1
ATOM 1129 N N . LEU A 1 147 ? -6.409 3.325 -0.712 1.00 89.19 147 LEU A N 1
ATOM 1130 C CA . LEU A 1 147 ? -6.794 2.859 -2.047 1.00 89.19 147 LEU A CA 1
ATOM 1131 C C . LEU A 1 147 ? -6.808 3.995 -3.068 1.00 89.19 147 LEU A C 1
ATOM 1133 O O . LEU A 1 147 ? -6.357 3.799 -4.192 1.00 89.19 147 LEU A O 1
ATOM 1137 N N . LEU A 1 148 ? -7.287 5.181 -2.679 1.00 88.38 148 LEU A N 1
ATOM 1138 C CA . LEU A 1 148 ? -7.282 6.352 -3.551 1.00 88.38 148 LEU A CA 1
ATOM 1139 C C . LEU A 1 148 ? -5.854 6.789 -3.887 1.00 88.38 148 LEU A C 1
ATOM 1141 O O . LEU A 1 148 ? -5.553 7.049 -5.048 1.00 88.38 148 LEU A O 1
ATOM 1145 N N . ALA A 1 149 ? -4.976 6.842 -2.883 1.00 84.00 149 ALA A N 1
ATOM 1146 C CA . ALA A 1 149 ? -3.576 7.189 -3.074 1.00 84.00 149 ALA A CA 1
ATOM 1147 C C . ALA A 1 149 ? -2.854 6.203 -3.997 1.00 84.00 149 ALA A C 1
ATOM 1149 O O . ALA A 1 149 ? -2.123 6.625 -4.889 1.00 84.00 149 ALA A O 1
ATOM 1150 N N . LEU A 1 150 ? -3.085 4.900 -3.816 1.00 86.00 150 LEU A N 1
ATOM 1151 C CA . LEU A 1 150 ? -2.523 3.881 -4.699 1.00 86.00 150 LEU A CA 1
ATOM 1152 C C . LEU A 1 150 ? -3.083 4.018 -6.108 1.00 86.00 150 LEU A C 1
ATOM 1154 O O . LEU A 1 150 ? -2.307 4.109 -7.046 1.00 86.00 150 LEU A O 1
ATOM 1158 N N . ALA A 1 151 ? -4.404 4.104 -6.271 1.00 87.94 151 ALA A N 1
ATOM 1159 C CA . ALA A 1 151 ? -5.008 4.266 -7.589 1.00 87.94 151 ALA A CA 1
ATOM 1160 C C . ALA A 1 151 ? -4.444 5.487 -8.333 1.00 87.94 151 ALA A C 1
ATOM 1162 O O . ALA A 1 151 ? -4.128 5.389 -9.515 1.00 87.94 151 ALA A O 1
ATOM 1163 N N . ALA A 1 152 ? -4.261 6.612 -7.637 1.00 86.44 152 ALA A N 1
ATOM 1164 C CA . ALA A 1 152 ? -3.642 7.806 -8.202 1.00 86.44 152 ALA A CA 1
ATOM 1165 C C . ALA A 1 152 ? -2.168 7.578 -8.575 1.00 86.44 152 ALA A C 1
ATOM 1167 O O . ALA A 1 152 ? -1.761 7.943 -9.674 1.00 86.44 152 ALA A O 1
ATOM 1168 N N . LEU A 1 153 ? -1.384 6.945 -7.695 1.00 84.06 153 LEU A N 1
ATOM 1169 C CA . LEU A 1 153 ? 0.025 6.630 -7.946 1.00 84.06 153 LEU A CA 1
ATOM 1170 C C . LEU A 1 153 ? 0.195 5.726 -9.173 1.00 84.06 153 LEU A C 1
ATOM 1172 O O . LEU A 1 153 ? 1.016 6.017 -10.037 1.00 84.06 153 LEU A O 1
ATOM 1176 N N . PHE A 1 154 ? -0.592 4.654 -9.266 1.00 84.81 154 PHE A N 1
ATOM 1177 C CA . PHE A 1 154 ? -0.546 3.723 -10.393 1.00 84.81 154 PHE A CA 1
ATOM 1178 C C . PHE A 1 154 ? -1.055 4.362 -11.685 1.00 84.81 154 PHE A C 1
ATOM 1180 O O . PHE A 1 154 ? -0.469 4.139 -12.737 1.00 84.81 154 PHE A O 1
ATOM 1187 N N . ALA A 1 155 ? -2.099 5.195 -11.617 1.00 85.69 155 ALA A N 1
ATOM 1188 C CA . ALA A 1 155 ? -2.588 5.912 -12.791 1.00 85.69 155 ALA A CA 1
ATOM 1189 C C . ALA A 1 155 ? -1.545 6.896 -13.325 1.00 85.69 155 ALA A C 1
ATOM 1191 O O . ALA A 1 155 ? -1.324 6.969 -14.528 1.00 85.69 155 ALA A O 1
ATOM 1192 N N . LEU A 1 156 ? -0.874 7.617 -12.427 1.00 84.31 156 LEU A N 1
ATOM 1193 C CA . LEU A 1 156 ? 0.210 8.513 -12.797 1.00 84.31 156 LEU A CA 1
ATOM 1194 C C . LEU A 1 156 ? 1.398 7.742 -13.381 1.00 84.31 156 LEU A C 1
ATOM 1196 O O . LEU A 1 156 ? 1.941 8.169 -14.390 1.00 84.31 156 LEU A O 1
ATOM 1200 N N . GLY A 1 157 ? 1.763 6.600 -12.791 1.00 81.44 157 GLY A N 1
ATOM 1201 C CA . GLY A 1 157 ? 2.785 5.706 -13.339 1.00 81.44 157 GLY A CA 1
ATOM 1202 C C . GLY A 1 157 ? 2.470 5.275 -14.772 1.00 81.44 157 GLY A C 1
ATOM 1203 O O . GLY A 1 157 ? 3.300 5.479 -15.646 1.00 81.44 157 GLY A O 1
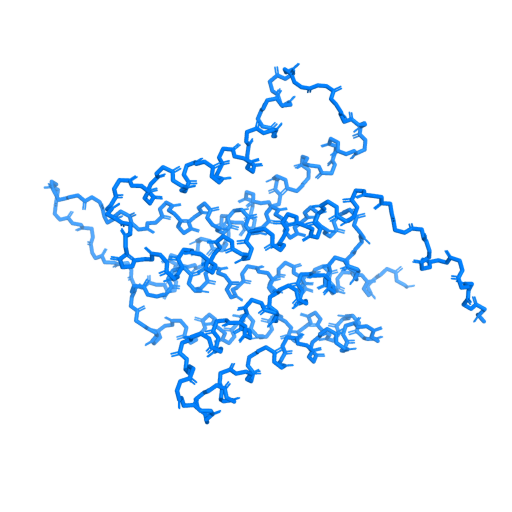ATOM 1204 N N . ALA A 1 158 ? 1.249 4.791 -15.022 1.00 84.31 158 ALA A N 1
ATOM 1205 C CA . ALA A 1 158 ? 0.786 4.397 -16.355 1.00 84.31 158 ALA A CA 1
ATOM 1206 C C . ALA A 1 158 ? 0.861 5.548 -17.372 1.00 84.31 158 ALA A C 1
ATOM 1208 O O . ALA A 1 158 ? 1.326 5.365 -18.490 1.00 84.31 158 ALA A O 1
ATOM 1209 N N . ILE A 1 159 ? 0.438 6.756 -16.978 1.00 82.12 159 ILE A N 1
ATOM 1210 C CA . ILE A 1 159 ? 0.491 7.943 -17.846 1.00 82.12 159 ILE A CA 1
ATOM 1211 C C . ILE A 1 159 ? 1.937 8.328 -18.178 1.00 82.12 159 ILE A C 1
ATOM 1213 O O . ILE A 1 159 ? 2.199 8.791 -19.282 1.00 82.12 159 ILE A O 1
ATOM 1217 N N . LEU A 1 160 ? 2.859 8.192 -17.223 1.00 81.94 160 LEU A N 1
ATOM 1218 C CA . LEU A 1 160 ? 4.258 8.572 -17.411 1.00 81.94 160 LEU A CA 1
ATOM 1219 C C . LEU A 1 160 ? 5.047 7.548 -18.231 1.00 81.94 160 LEU A C 1
ATOM 1221 O O . LEU A 1 160 ? 5.923 7.959 -18.986 1.00 81.94 160 LEU A O 1
ATOM 1225 N N . ASP A 1 161 ? 4.755 6.257 -18.070 1.00 78.56 161 ASP A N 1
ATOM 1226 C CA . ASP A 1 161 ? 5.466 5.173 -18.760 1.00 78.56 161 ASP A CA 1
ATOM 1227 C C . ASP A 1 161 ? 5.037 5.076 -20.233 1.00 78.56 161 ASP A C 1
ATOM 1229 O O . ASP A 1 161 ? 5.875 5.018 -21.129 1.00 78.56 161 ASP A O 1
ATOM 1233 N N . GLU A 1 162 ? 3.731 5.189 -20.492 1.00 84.88 162 GLU A N 1
ATOM 1234 C CA . GLU A 1 162 ? 3.128 4.984 -21.815 1.00 84.88 162 GLU A CA 1
ATOM 1235 C C . GLU A 1 162 ? 2.659 6.296 -22.472 1.00 84.88 162 GLU A C 1
ATOM 1237 O O . GLU A 1 162 ? 1.823 6.290 -23.371 1.00 84.88 162 GLU A O 1
ATOM 1242 N N . ALA A 1 163 ? 3.187 7.455 -22.055 1.00 77.50 163 ALA A N 1
ATOM 1243 C CA . ALA A 1 163 ? 2.745 8.777 -22.527 1.00 77.50 163 ALA A CA 1
ATOM 1244 C C . ALA A 1 163 ? 2.536 8.919 -24.060 1.00 77.50 163 ALA A C 1
ATOM 1246 O O . ALA A 1 163 ? 1.590 9.612 -24.451 1.00 77.50 163 ALA A O 1
ATOM 1247 N N . PRO A 1 164 ? 3.365 8.318 -24.944 1.00 87.75 164 PRO A N 1
ATOM 1248 C CA . PRO A 1 164 ? 3.128 8.379 -26.386 1.00 87.75 164 PRO A CA 1
ATOM 1249 C C . PRO A 1 164 ? 2.112 7.346 -26.921 1.00 87.75 164 PRO A C 1
ATOM 1251 O O . PRO A 1 164 ? 1.591 7.562 -28.016 1.00 87.75 164 PRO A O 1
ATOM 1254 N N . ASP A 1 165 ? 1.799 6.268 -26.191 1.00 92.38 165 ASP A N 1
ATOM 1255 C CA . ASP A 1 165 ? 0.829 5.232 -26.582 1.00 92.38 165 ASP A CA 1
ATOM 1256 C C . ASP A 1 165 ? -0.410 5.226 -25.668 1.00 92.38 165 ASP A C 1
ATOM 1258 O O . ASP A 1 165 ? -0.470 4.602 -24.607 1.00 92.38 165 ASP A O 1
ATOM 1262 N N . TRP A 1 166 ? -1.472 5.892 -26.125 1.00 90.06 166 TRP A N 1
ATOM 1263 C CA . TRP A 1 166 ? -2.731 5.987 -25.383 1.00 90.06 166 TRP A CA 1
ATOM 1264 C C . TRP A 1 166 ? -3.408 4.625 -25.144 1.00 90.06 166 TRP A C 1
ATOM 1266 O O . TRP A 1 166 ? -4.166 4.494 -24.179 1.00 90.06 166 TRP A O 1
ATOM 1276 N N . LEU A 1 167 ? -3.158 3.613 -25.988 1.00 90.62 167 LEU A N 1
ATOM 1277 C CA . LEU A 1 167 ? -3.680 2.263 -25.766 1.00 90.62 167 LEU A CA 1
ATOM 1278 C C . LEU A 1 167 ? -2.941 1.578 -24.614 1.00 90.62 167 LEU A C 1
ATOM 1280 O O . LEU A 1 167 ? -3.604 0.997 -23.751 1.00 90.62 167 LEU A O 1
ATOM 1284 N N . GLY A 1 168 ? -1.612 1.706 -24.558 1.00 84.81 168 GLY A N 1
ATOM 1285 C CA . GLY A 1 168 ? -0.789 1.265 -23.428 1.00 84.81 168 GLY A CA 1
ATOM 1286 C C . GLY A 1 168 ? -1.272 1.863 -22.105 1.00 84.81 168 GLY A C 1
ATOM 1287 O O . GLY A 1 168 ? -1.604 1.127 -21.172 1.00 84.81 168 GLY A O 1
ATOM 1288 N N . VAL A 1 169 ? -1.486 3.186 -22.070 1.00 85.81 169 VAL A N 1
ATOM 1289 C CA . VAL A 1 169 ? -2.024 3.882 -20.885 1.00 85.81 169 VAL A CA 1
ATOM 1290 C C . VAL A 1 169 ? -3.370 3.295 -20.443 1.00 85.81 169 VAL A C 1
ATOM 1292 O O . VAL A 1 169 ? -3.578 3.045 -19.255 1.00 85.81 169 VAL A O 1
ATOM 1295 N N . LEU A 1 170 ? -4.308 3.058 -21.369 1.00 88.56 170 LEU A N 1
ATOM 1296 C CA . LEU A 1 170 ? -5.621 2.491 -21.032 1.00 88.56 170 LEU A CA 1
ATOM 1297 C C . LEU A 1 170 ? -5.518 1.070 -20.468 1.00 88.56 170 LEU A C 1
ATOM 1299 O O . LEU A 1 170 ? -6.242 0.729 -19.526 1.00 88.56 170 LEU A O 1
ATOM 1303 N N . VAL A 1 171 ? -4.629 0.248 -21.029 1.00 85.81 171 VAL A N 1
ATOM 1304 C CA . VAL A 1 171 ? -4.376 -1.108 -20.537 1.00 85.81 171 VAL A CA 1
ATOM 1305 C C . VAL A 1 171 ? -3.807 -1.058 -19.125 1.00 85.81 171 VAL A C 1
ATOM 1307 O O . VAL A 1 171 ? -4.275 -1.807 -18.272 1.00 85.81 171 VAL A O 1
ATOM 1310 N N . ASP A 1 172 ? -2.885 -0.152 -18.826 1.00 83.12 172 ASP A N 1
ATOM 1311 C CA . ASP A 1 172 ? -2.270 -0.068 -17.500 1.00 83.12 172 ASP A CA 1
ATOM 1312 C C . ASP A 1 172 ? -3.174 0.582 -16.446 1.00 83.12 172 ASP A C 1
ATOM 1314 O O . ASP A 1 172 ? -3.189 0.169 -15.278 1.00 83.12 172 ASP A O 1
ATOM 1318 N N . LEU A 1 173 ? -4.058 1.493 -16.862 1.00 88.69 173 LEU A N 1
ATOM 1319 C CA . LEU A 1 173 ? -5.087 2.072 -15.996 1.00 88.69 173 LEU A CA 1
ATOM 1320 C C . LEU A 1 173 ? -6.087 1.041 -15.452 1.00 88.69 173 LEU A C 1
ATOM 1322 O O . LEU A 1 173 ? -6.758 1.330 -14.455 1.00 88.69 173 LEU A O 1
ATOM 1326 N N . ARG A 1 174 ? -6.170 -0.173 -16.019 1.00 87.62 174 ARG A N 1
ATOM 1327 C CA . ARG A 1 174 ? -7.042 -1.250 -15.506 1.00 87.62 174 ARG A CA 1
ATOM 1328 C C . ARG A 1 174 ? -6.765 -1.577 -14.039 1.00 87.62 174 ARG A C 1
ATOM 1330 O O . ARG A 1 174 ? -7.693 -1.881 -13.290 1.00 87.62 174 ARG A O 1
ATOM 1337 N N . PHE A 1 175 ? -5.503 -1.489 -13.613 1.00 84.19 175 PHE A N 1
ATOM 1338 C CA . PHE A 1 175 ? -5.127 -1.773 -12.232 1.00 84.19 175 PHE A CA 1
ATOM 1339 C C . PHE A 1 175 ? -5.662 -0.690 -11.287 1.00 84.19 175 PHE A C 1
ATOM 1341 O O . PHE A 1 175 ? -6.339 -0.993 -10.301 1.00 84.19 175 PHE A O 1
ATOM 1348 N N . SER A 1 176 ? -5.456 0.581 -11.640 1.00 88.44 176 SER A N 1
ATOM 1349 C CA . SER A 1 176 ? -6.007 1.729 -10.913 1.00 88.44 176 SER A CA 1
ATOM 1350 C C . SER A 1 176 ? -7.534 1.699 -10.874 1.00 88.44 176 SER A C 1
ATOM 1352 O O . SER A 1 176 ? -8.127 1.944 -9.825 1.00 88.44 176 SER A O 1
ATOM 1354 N N . ALA A 1 177 ? -8.182 1.327 -11.981 1.00 89.06 177 ALA A N 1
ATOM 1355 C CA . ALA A 1 177 ? -9.627 1.141 -12.039 1.00 89.06 177 ALA A CA 1
ATOM 1356 C C . ALA A 1 177 ? -10.101 0.043 -11.072 1.00 89.06 177 ALA A C 1
ATOM 1358 O O . ALA A 1 177 ? -11.086 0.245 -10.362 1.00 89.06 177 ALA A O 1
ATOM 1359 N N . GLY A 1 178 ? -9.376 -1.077 -10.970 1.00 89.00 178 GLY A N 1
ATOM 1360 C CA . GLY A 1 178 ? -9.650 -2.136 -9.995 1.00 89.00 178 GLY A CA 1
ATOM 1361 C C . GLY A 1 178 ? -9.570 -1.648 -8.544 1.00 89.00 178 GLY A C 1
ATOM 1362 O O . GLY A 1 178 ? -10.456 -1.945 -7.740 1.00 89.00 178 GLY A O 1
ATOM 1363 N N . LEU A 1 179 ? -8.566 -0.828 -8.215 1.00 89.75 179 LEU A N 1
ATOM 1364 C CA . LEU A 1 179 ? -8.434 -0.207 -6.891 1.00 89.75 179 LEU A CA 1
ATOM 1365 C C . LEU A 1 179 ? -9.566 0.787 -6.593 1.00 89.75 179 LEU A C 1
ATOM 1367 O O . LEU A 1 179 ? -10.106 0.795 -5.484 1.00 89.75 179 LEU A O 1
ATOM 1371 N N . LEU A 1 180 ? -9.968 1.599 -7.575 1.00 91.62 180 LEU A N 1
ATOM 1372 C CA . LEU A 1 180 ? -11.107 2.513 -7.441 1.00 91.62 180 LEU A CA 1
ATOM 1373 C C . LEU A 1 180 ? -12.426 1.753 -7.284 1.00 91.62 180 LEU A C 1
ATOM 1375 O O . LEU A 1 180 ? -13.274 2.146 -6.485 1.00 91.62 180 LEU A O 1
ATOM 1379 N N . LEU A 1 181 ? -12.594 0.637 -7.992 1.00 91.62 181 LEU A N 1
ATOM 1380 C CA . LEU A 1 181 ? -13.757 -0.226 -7.840 1.00 91.62 181 LEU A CA 1
ATOM 1381 C C . LEU A 1 181 ? -13.783 -0.851 -6.441 1.00 91.62 181 LEU A C 1
ATOM 1383 O O . LEU A 1 181 ? -14.816 -0.790 -5.777 1.00 91.62 181 LEU A O 1
ATOM 1387 N N . ALA A 1 182 ? -12.650 -1.350 -5.938 1.00 90.00 182 ALA A N 1
ATOM 1388 C CA . ALA A 1 182 ? -12.534 -1.832 -4.561 1.00 90.00 182 ALA A CA 1
ATOM 1389 C C . ALA A 1 182 ? -12.873 -0.735 -3.536 1.00 90.00 182 ALA A C 1
ATOM 1391 O O . ALA A 1 182 ? -13.556 -1.002 -2.547 1.00 90.00 182 ALA A O 1
ATOM 1392 N N . LEU A 1 183 ? -12.478 0.516 -3.797 1.00 92.19 183 LEU A N 1
ATOM 1393 C CA . LEU A 1 183 ? -12.845 1.677 -2.985 1.00 92.19 183 LEU A CA 1
ATOM 1394 C C . LEU A 1 183 ? -14.361 1.936 -3.004 1.00 92.19 183 LEU A C 1
ATOM 1396 O O . LEU A 1 183 ? -14.966 2.159 -1.952 1.00 92.19 183 LEU A O 1
ATOM 1400 N N . LEU A 1 184 ? -14.997 1.890 -4.178 1.00 92.06 184 LEU A N 1
ATOM 1401 C CA . LEU A 1 184 ? -16.444 2.077 -4.325 1.00 92.06 184 LEU A CA 1
ATOM 1402 C C . LEU A 1 184 ? -17.235 0.956 -3.640 1.00 92.06 184 LEU A C 1
ATOM 1404 O O . LEU A 1 184 ? -18.217 1.235 -2.946 1.00 92.06 184 LEU A O 1
ATOM 1408 N N . VAL A 1 185 ? -16.784 -0.293 -3.776 1.00 92.38 185 VAL A N 1
ATOM 1409 C CA . VAL A 1 185 ? -17.369 -1.446 -3.084 1.00 92.38 185 VAL A CA 1
ATOM 1410 C C . VAL A 1 185 ? -17.168 -1.306 -1.579 1.00 92.38 185 VAL A C 1
ATOM 1412 O O . VAL A 1 185 ? -18.138 -1.428 -0.840 1.00 92.38 185 VAL A O 1
ATOM 1415 N N . GLY A 1 186 ? -15.974 -0.939 -1.106 1.00 89.62 186 GLY A N 1
ATOM 1416 C CA . GLY A 1 186 ? -15.672 -0.791 0.325 1.00 89.62 186 GLY A CA 1
ATOM 1417 C C . GLY A 1 186 ? -16.479 0.316 1.006 1.00 89.62 186 GLY A C 1
ATOM 1418 O O . GLY A 1 186 ? -16.770 0.260 2.204 1.00 89.62 186 GLY A O 1
ATOM 1419 N N . ARG A 1 187 ? -16.947 1.298 0.228 1.00 89.44 187 ARG A N 1
ATOM 1420 C CA . ARG A 1 187 ? -17.896 2.309 0.700 1.00 89.44 187 ARG A CA 1
ATOM 1421 C C . ARG A 1 187 ? -19.290 1.771 0.982 1.00 89.44 187 ARG A C 1
ATOM 1423 O O . ARG A 1 187 ? -19.993 2.429 1.739 1.00 89.44 187 ARG A O 1
ATOM 1430 N N . ARG A 1 188 ? -19.709 0.627 0.443 1.00 92.06 188 ARG A N 1
ATOM 1431 C CA . ARG A 1 188 ? -21.026 0.019 0.731 1.00 92.06 188 ARG A CA 1
ATOM 1432 C C . ARG A 1 188 ? -20.913 -1.312 1.473 1.00 92.06 188 ARG A C 1
ATOM 1434 O O . ARG A 1 188 ? -21.645 -1.513 2.430 1.00 92.06 188 ARG A O 1
ATOM 1441 N N . TYR A 1 189 ? -19.961 -2.150 1.081 1.00 94.12 189 TYR A N 1
ATOM 1442 C CA . TYR A 1 189 ? -19.748 -3.514 1.555 1.00 94.12 189 TYR A CA 1
ATOM 1443 C C . TYR A 1 189 ? -18.273 -3.701 1.962 1.00 94.12 189 TYR A C 1
ATOM 1445 O O . TYR A 1 189 ? -17.475 -4.213 1.169 1.00 94.12 189 TYR A O 1
ATOM 1453 N N . PRO A 1 190 ? -17.871 -3.266 3.173 1.00 92.56 190 PRO A N 1
ATOM 1454 C CA . PRO A 1 190 ? -16.469 -3.295 3.595 1.00 92.56 190 PRO A CA 1
ATOM 1455 C C . PRO A 1 190 ? -15.890 -4.715 3.591 1.00 92.56 190 PRO A C 1
ATOM 1457 O O . PRO A 1 190 ? -14.797 -4.916 3.074 1.00 92.56 190 PRO A O 1
ATOM 1460 N N . GLN A 1 191 ? -16.648 -5.716 4.048 1.00 94.75 191 GLN A N 1
ATOM 1461 C CA . GLN A 1 191 ? -16.203 -7.115 4.060 1.00 94.75 191 GLN A CA 1
ATOM 1462 C C . 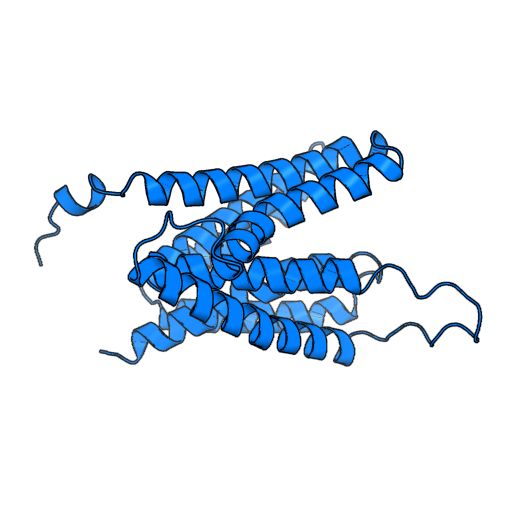GLN A 1 191 ? -15.895 -7.648 2.653 1.00 94.75 191 GLN A C 1
ATOM 1464 O O . GLN A 1 191 ? -14.854 -8.264 2.435 1.00 94.75 191 GLN A O 1
ATOM 1469 N N . VAL A 1 192 ? -16.775 -7.371 1.683 1.00 94.38 192 VAL A N 1
ATOM 1470 C CA . VAL A 1 192 ? -16.599 -7.813 0.290 1.00 94.38 192 VAL A CA 1
ATOM 1471 C C . VAL A 1 192 ? -15.365 -7.158 -0.318 1.00 94.38 192 VAL A C 1
ATOM 1473 O O . VAL A 1 192 ? -14.539 -7.842 -0.916 1.00 94.38 192 VAL A O 1
ATOM 1476 N N . ALA A 1 193 ? -15.189 -5.849 -0.118 1.00 93.75 193 ALA A N 1
ATOM 1477 C CA . ALA A 1 193 ? -13.982 -5.159 -0.565 1.00 93.75 193 ALA A CA 1
ATOM 1478 C C . ALA A 1 193 ? -12.723 -5.720 0.104 1.00 93.75 193 ALA A C 1
ATOM 1480 O O . ALA A 1 193 ? -11.706 -5.897 -0.559 1.00 93.75 193 ALA A O 1
ATOM 1481 N N . GLY A 1 194 ? -12.800 -6.048 1.395 1.00 93.69 194 GLY A N 1
ATOM 1482 C CA . GLY A 1 194 ? -11.693 -6.648 2.121 1.00 93.69 194 GLY A CA 1
ATOM 1483 C C . GLY A 1 194 ? -11.276 -8.001 1.542 1.00 93.69 194 GLY A C 1
ATOM 1484 O O . GLY A 1 194 ? -10.097 -8.207 1.258 1.00 93.69 194 GLY A O 1
ATOM 1485 N N . ALA A 1 195 ? -12.242 -8.883 1.275 1.00 95.19 195 ALA A N 1
ATOM 1486 C CA . ALA A 1 195 ? -11.998 -10.167 0.623 1.00 95.19 195 ALA A CA 1
ATOM 1487 C C . ALA A 1 195 ? -11.409 -9.996 -0.788 1.00 95.19 195 ALA A C 1
ATOM 1489 O O . ALA A 1 195 ? -10.421 -10.647 -1.122 1.00 95.19 195 ALA A O 1
ATOM 1490 N N . LEU A 1 196 ? -11.957 -9.077 -1.591 1.00 93.31 196 LEU A N 1
ATOM 1491 C CA . LEU A 1 196 ? -11.452 -8.786 -2.936 1.00 93.31 196 LEU A CA 1
ATOM 1492 C C . LEU A 1 196 ? -10.000 -8.293 -2.917 1.00 93.31 196 LEU A C 1
ATOM 1494 O O . LEU A 1 196 ? -9.206 -8.718 -3.753 1.00 93.31 196 LEU A O 1
ATOM 1498 N N . LEU A 1 197 ? -9.625 -7.446 -1.954 1.00 92.88 197 LEU A N 1
ATOM 1499 C CA . LEU A 1 197 ? -8.245 -6.975 -1.804 1.00 92.88 197 LEU A CA 1
ATOM 1500 C C . LEU A 1 197 ? -7.280 -8.100 -1.418 1.00 92.88 197 LEU A C 1
ATOM 1502 O O . LEU A 1 197 ? -6.155 -8.126 -1.915 1.00 92.88 197 LEU A O 1
ATOM 1506 N N . LEU A 1 198 ? -7.708 -9.047 -0.577 1.00 93.75 198 LEU A N 1
ATOM 1507 C CA . LEU A 1 198 ? -6.893 -10.218 -0.243 1.00 93.75 198 LEU A CA 1
ATOM 1508 C C . LEU A 1 198 ? -6.730 -11.165 -1.436 1.00 93.75 198 LEU A C 1
ATOM 1510 O O . LEU A 1 198 ? -5.631 -11.665 -1.669 1.00 93.75 198 LEU A O 1
ATOM 1514 N N . VAL A 1 199 ? -7.788 -11.371 -2.224 1.00 92.69 199 VAL A N 1
ATOM 1515 C CA . VAL A 1 199 ? -7.705 -12.137 -3.477 1.00 92.69 199 VAL A CA 1
ATOM 1516 C C . VAL A 1 199 ? -6.760 -11.446 -4.459 1.00 92.69 199 VAL A C 1
ATOM 1518 O O . VAL A 1 199 ? -5.899 -12.103 -5.036 1.00 92.69 199 VAL A O 1
ATOM 1521 N N . LEU A 1 200 ? -6.850 -10.120 -4.605 1.00 89.69 200 LEU A N 1
ATOM 1522 C CA . LEU A 1 200 ? -5.941 -9.344 -5.450 1.00 89.69 200 LEU A CA 1
ATOM 1523 C C . LEU A 1 200 ? -4.481 -9.481 -4.991 1.00 89.69 200 LEU A C 1
ATOM 1525 O O . LEU A 1 200 ? -3.595 -9.682 -5.822 1.00 89.69 200 LEU A O 1
ATOM 1529 N N . ALA A 1 201 ? -4.225 -9.421 -3.681 1.00 89.62 201 ALA A N 1
ATOM 1530 C CA . ALA A 1 201 ? -2.896 -9.652 -3.124 1.00 89.62 201 ALA A CA 1
ATOM 1531 C C . ALA A 1 201 ? -2.387 -11.065 -3.444 1.00 89.62 201 ALA A C 1
ATOM 1533 O O . ALA A 1 201 ? -1.254 -11.227 -3.889 1.00 89.62 201 ALA A O 1
ATOM 1534 N N . LEU A 1 202 ? -3.229 -12.089 -3.291 1.00 89.88 202 LEU A N 1
ATOM 1535 C CA . LEU A 1 202 ? -2.865 -13.466 -3.622 1.00 89.88 202 LEU A CA 1
ATOM 1536 C C . LEU A 1 202 ? -2.541 -13.626 -5.114 1.00 89.88 202 LEU A C 1
ATOM 1538 O O . LEU A 1 202 ? -1.506 -14.189 -5.457 1.00 89.88 202 LEU A O 1
ATOM 1542 N N . LEU A 1 203 ? -3.379 -13.093 -6.006 1.00 87.69 203 LEU A N 1
ATOM 1543 C CA . LEU A 1 203 ? -3.137 -13.124 -7.452 1.00 87.69 203 LEU A CA 1
ATOM 1544 C C . LEU A 1 203 ? -1.836 -12.405 -7.824 1.00 87.69 203 LEU A C 1
ATOM 1546 O O . LEU A 1 203 ? -1.068 -12.891 -8.652 1.00 87.69 203 LEU A O 1
ATOM 1550 N N . THR A 1 204 ? -1.554 -11.280 -7.167 1.00 84.69 204 THR A N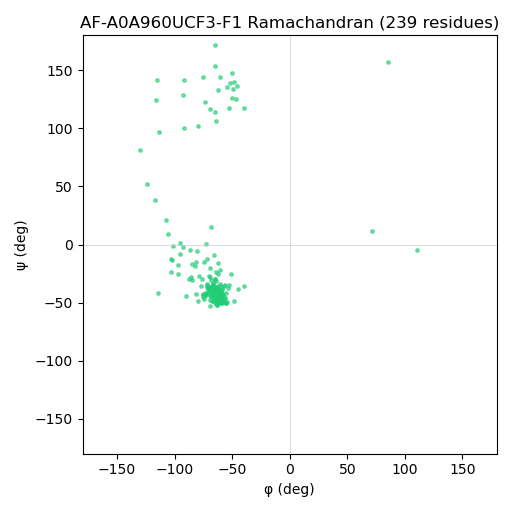 1
ATOM 1551 C CA . THR A 1 204 ? -0.294 -10.548 -7.332 1.00 84.69 204 THR A CA 1
ATOM 1552 C C . THR A 1 204 ? 0.892 -11.411 -6.904 1.00 84.69 204 THR A C 1
ATOM 1554 O O . THR A 1 204 ? 1.867 -11.513 -7.642 1.00 84.69 204 THR A O 1
ATOM 1557 N N . LEU A 1 205 ? 0.803 -12.079 -5.749 1.00 84.25 205 LEU A N 1
ATOM 1558 C CA . LEU A 1 205 ? 1.842 -12.980 -5.246 1.00 84.25 205 LEU A CA 1
ATOM 1559 C C . LEU A 1 205 ? 2.141 -14.108 -6.246 1.00 84.25 205 LEU A C 1
ATOM 1561 O O . LEU A 1 205 ? 3.303 -14.418 -6.498 1.00 84.25 205 LEU A O 1
ATOM 1565 N N . LEU A 1 206 ? 1.098 -14.689 -6.845 1.00 84.62 206 LEU A N 1
ATOM 1566 C CA . LEU A 1 206 ? 1.234 -15.737 -7.857 1.00 84.62 206 LEU A CA 1
ATOM 1567 C C . LEU A 1 206 ? 1.897 -15.208 -9.141 1.00 84.62 206 LEU A C 1
ATOM 1569 O O . LEU A 1 206 ? 2.805 -15.854 -9.664 1.00 84.62 206 LEU A O 1
ATOM 1573 N N . ASN A 1 207 ? 1.516 -14.013 -9.601 1.00 83.44 207 ASN A N 1
ATOM 1574 C CA . ASN A 1 207 ? 2.101 -13.371 -10.786 1.00 83.44 207 ASN A CA 1
ATOM 1575 C C . ASN A 1 207 ? 3.554 -12.911 -10.575 1.00 83.44 207 ASN A C 1
ATOM 1577 O O . ASN A 1 207 ? 4.346 -12.901 -11.517 1.00 83.44 207 ASN A O 1
ATOM 1581 N N . LEU A 1 208 ? 3.961 -12.581 -9.345 1.00 79.38 208 LEU A N 1
ATOM 1582 C CA . LEU A 1 208 ? 5.357 -12.230 -9.047 1.00 79.38 208 LEU A CA 1
ATOM 1583 C C . LEU A 1 208 ? 6.332 -13.372 -9.354 1.00 79.38 208 LEU A C 1
ATOM 1585 O O . LEU A 1 208 ? 7.517 -13.120 -9.578 1.00 79.38 208 LEU A O 1
ATOM 1589 N N . ARG A 1 209 ? 5.855 -14.621 -9.412 1.00 76.56 209 ARG A N 1
ATOM 1590 C CA . ARG A 1 209 ? 6.682 -15.780 -9.761 1.00 76.56 209 ARG A CA 1
ATOM 1591 C C . ARG A 1 209 ? 7.210 -15.713 -11.199 1.00 76.56 209 ARG A C 1
ATOM 1593 O O . ARG A 1 209 ? 8.299 -16.224 -11.461 1.00 76.56 209 ARG A O 1
ATOM 1600 N N . THR A 1 210 ? 6.472 -15.069 -12.105 1.00 78.31 210 THR A N 1
ATOM 1601 C CA . THR A 1 210 ? 6.810 -14.958 -13.533 1.00 78.31 210 THR A CA 1
ATOM 1602 C C . THR A 1 210 ? 7.404 -13.602 -13.923 1.00 78.31 210 THR A C 1
ATOM 1604 O O . THR A 1 210 ? 7.977 -13.501 -15.001 1.00 78.31 210 THR A O 1
ATOM 1607 N N . ALA A 1 211 ? 7.316 -12.578 -13.066 1.00 74.50 211 ALA A N 1
ATOM 1608 C CA . ALA A 1 211 ? 7.837 -11.228 -13.334 1.00 74.50 211 ALA A CA 1
ATOM 1609 C C . ALA A 1 211 ? 9.377 -11.184 -13.466 1.00 74.50 211 ALA A C 1
ATOM 1611 O O . ALA A 1 211 ? 10.047 -12.157 -13.150 1.00 74.50 211 ALA A O 1
ATOM 1612 N N . GLU A 1 212 ? 9.999 -10.076 -13.867 1.00 75.25 212 GLU A N 1
ATOM 1613 C CA . GLU A 1 212 ? 11.471 -9.979 -13.886 1.00 75.25 212 GLU A CA 1
ATOM 1614 C C . GLU A 1 212 ? 12.089 -9.798 -12.480 1.00 75.25 212 GLU A C 1
ATOM 1616 O O . GLU A 1 212 ? 11.521 -9.080 -11.652 1.00 75.25 212 GLU A O 1
ATOM 1621 N N . PRO A 1 213 ? 13.272 -10.381 -12.179 1.00 68.31 213 PRO A N 1
ATOM 1622 C CA . PRO A 1 213 ? 13.868 -10.370 -10.834 1.00 68.31 213 PRO A CA 1
ATOM 1623 C C . PRO A 1 213 ? 14.089 -8.975 -10.232 1.00 68.31 213 PRO A C 1
ATOM 1625 O O . PRO A 1 213 ? 13.932 -8.791 -9.026 1.00 68.31 213 PRO A O 1
ATOM 1628 N N . SER A 1 214 ? 14.446 -7.996 -11.065 1.00 63.53 214 SER A N 1
ATOM 1629 C CA . SER A 1 214 ? 14.713 -6.605 -10.673 1.00 63.53 214 SER A CA 1
ATOM 1630 C C . SER A 1 214 ? 13.453 -5.881 -10.189 1.00 63.53 214 SER A C 1
ATOM 1632 O O . SER A 1 214 ? 13.507 -5.109 -9.230 1.00 63.53 214 SER A O 1
ATOM 1634 N N . LEU A 1 215 ? 12.310 -6.160 -10.816 1.00 65.06 215 LEU A N 1
ATOM 1635 C CA . LEU A 1 215 ? 11.026 -5.520 -10.529 1.00 65.06 215 LEU A CA 1
ATOM 1636 C C . LEU A 1 215 ? 10.269 -6.238 -9.402 1.00 65.06 215 LEU A C 1
ATOM 1638 O O . LEU A 1 215 ? 9.571 -5.593 -8.619 1.00 65.06 215 LEU A O 1
ATOM 1642 N N . ARG A 1 216 ? 10.470 -7.553 -9.250 1.00 71.75 216 ARG A N 1
ATOM 1643 C CA . ARG A 1 216 ? 9.756 -8.421 -8.297 1.00 71.75 216 ARG A CA 1
ATOM 1644 C C . ARG A 1 216 ? 9.686 -7.885 -6.864 1.00 71.75 216 ARG A C 1
ATOM 1646 O O . ARG A 1 216 ? 8.611 -7.885 -6.272 1.00 71.75 216 ARG A O 1
ATOM 1653 N N . LEU A 1 217 ? 10.804 -7.444 -6.284 1.00 69.50 217 LEU A N 1
ATOM 1654 C CA . LEU A 1 217 ? 10.858 -7.084 -4.858 1.00 69.50 217 LEU A CA 1
ATOM 1655 C C . LEU A 1 217 ? 10.172 -5.753 -4.548 1.00 69.50 217 LEU A C 1
ATOM 1657 O O . LEU A 1 217 ? 9.391 -5.667 -3.604 1.00 69.50 217 LEU A O 1
ATOM 1661 N N . SER A 1 218 ? 10.450 -4.718 -5.343 1.00 69.06 218 SER A N 1
ATOM 1662 C CA . SER A 1 218 ? 9.912 -3.375 -5.089 1.00 69.06 218 SER A CA 1
ATOM 1663 C C . SER A 1 218 ? 8.436 -3.284 -5.473 1.00 69.06 218 SER A C 1
ATOM 1665 O O . SER A 1 218 ? 7.633 -2.770 -4.695 1.00 69.06 218 SER A O 1
ATOM 1667 N N . TRP A 1 219 ? 8.060 -3.850 -6.625 1.00 72.88 219 TRP A N 1
ATOM 1668 C CA . TRP A 1 219 ? 6.660 -3.907 -7.039 1.00 72.88 219 TRP A CA 1
ATOM 1669 C C . TRP A 1 219 ? 5.860 -4.873 -6.179 1.00 72.88 219 TRP A C 1
ATOM 1671 O O . TRP A 1 219 ? 4.754 -4.536 -5.778 1.00 72.88 219 TRP A O 1
ATOM 1681 N N . GLY A 1 220 ? 6.427 -6.025 -5.812 1.00 77.88 220 GLY A N 1
ATOM 1682 C CA . GLY A 1 220 ? 5.764 -6.959 -4.909 1.00 77.88 220 GLY A CA 1
ATOM 1683 C C . GLY A 1 220 ? 5.483 -6.341 -3.543 1.00 77.88 220 GLY A C 1
ATOM 1684 O O . GLY A 1 220 ? 4.361 -6.425 -3.055 1.00 77.88 220 GLY A O 1
ATOM 1685 N N . ALA A 1 221 ? 6.452 -5.630 -2.961 1.00 75.50 221 ALA A N 1
ATOM 1686 C CA . ALA A 1 221 ? 6.250 -4.876 -1.727 1.00 75.50 221 ALA A CA 1
ATOM 1687 C C . ALA A 1 221 ? 5.112 -3.850 -1.845 1.00 75.50 221 ALA A C 1
ATOM 1689 O O . ALA A 1 221 ? 4.224 -3.811 -0.989 1.00 75.50 221 ALA A O 1
ATOM 1690 N N . LEU A 1 222 ? 5.122 -3.042 -2.908 1.00 78.50 222 LEU A N 1
ATOM 1691 C CA . LEU A 1 222 ? 4.140 -1.981 -3.130 1.00 78.50 222 LEU A CA 1
ATOM 1692 C C . LEU A 1 222 ? 2.732 -2.526 -3.410 1.00 78.50 222 LEU A C 1
ATOM 1694 O O . LEU A 1 222 ? 1.750 -1.949 -2.949 1.00 78.50 222 LEU A O 1
ATOM 1698 N N . LEU A 1 223 ? 2.634 -3.634 -4.144 1.00 82.12 223 LEU A N 1
ATOM 1699 C CA . LEU A 1 223 ? 1.370 -4.228 -4.575 1.00 82.12 223 LEU A CA 1
ATOM 1700 C C . LEU A 1 223 ? 0.754 -5.163 -3.532 1.00 82.12 223 LEU A C 1
ATOM 1702 O O . LEU A 1 223 ? -0.461 -5.311 -3.507 1.00 82.12 223 LEU A O 1
ATOM 1706 N N . LEU A 1 224 ? 1.553 -5.798 -2.671 1.00 83.81 224 LEU A N 1
ATOM 1707 C CA . LEU A 1 224 ? 1.043 -6.737 -1.666 1.00 83.81 224 LEU A CA 1
ATOM 1708 C C . LEU A 1 224 ? 0.700 -6.047 -0.350 1.00 83.81 224 LEU A C 1
ATOM 1710 O O . LEU A 1 224 ? -0.349 -6.311 0.237 1.00 83.81 224 LEU A O 1
ATOM 1714 N N . THR A 1 225 ? 1.578 -5.161 0.123 1.00 85.31 225 THR A N 1
ATOM 1715 C CA . THR A 1 225 ? 1.505 -4.652 1.499 1.00 85.31 225 THR A CA 1
ATOM 1716 C C . THR A 1 225 ? 0.210 -3.875 1.761 1.00 85.31 225 THR A C 1
ATOM 1718 O O . THR A 1 225 ? -0.512 -4.218 2.703 1.00 85.31 225 THR A O 1
ATOM 1721 N N . PRO A 1 226 ? -0.167 -2.880 0.935 1.00 87.25 226 PRO A N 1
ATOM 1722 C CA . PRO A 1 226 ? -1.372 -2.110 1.204 1.00 87.25 226 PRO A CA 1
ATOM 1723 C C . PRO A 1 226 ? -2.676 -2.913 1.052 1.00 87.25 226 PRO A C 1
ATOM 1725 O O . PRO A 1 226 ? -3.516 -2.784 1.946 1.00 87.25 226 PRO A O 1
ATOM 1728 N N . PRO A 1 227 ? -2.884 -3.759 0.016 1.00 89.31 227 PRO A N 1
ATOM 1729 C CA . PRO A 1 227 ? -4.086 -4.590 -0.078 1.00 89.31 227 PRO A CA 1
ATOM 1730 C C . PRO A 1 227 ? -4.232 -5.595 1.061 1.00 89.31 227 PRO A C 1
ATOM 1732 O O . PRO A 1 227 ? -5.346 -5.772 1.542 1.00 89.31 227 PRO A O 1
ATOM 1735 N N . ILE A 1 228 ? -3.141 -6.198 1.551 1.00 89.56 228 ILE A N 1
ATOM 1736 C CA . ILE A 1 228 ? -3.201 -7.125 2.695 1.00 89.56 228 ILE A CA 1
ATOM 1737 C C . ILE A 1 228 ? -3.678 -6.391 3.949 1.00 89.56 228 ILE A C 1
ATOM 1739 O O . ILE A 1 228 ? -4.640 -6.806 4.594 1.00 89.56 228 ILE A O 1
ATOM 1743 N N . ILE A 1 229 ? -3.037 -5.268 4.278 1.00 88.75 229 ILE A N 1
ATOM 1744 C CA . ILE A 1 229 ? -3.342 -4.507 5.496 1.00 88.75 229 ILE A CA 1
ATOM 1745 C C . ILE A 1 229 ? -4.737 -3.888 5.410 1.00 88.75 229 ILE A C 1
ATOM 1747 O O . ILE A 1 229 ? -5.505 -3.912 6.370 1.00 88.75 229 ILE A O 1
ATOM 1751 N N . THR A 1 230 ? -5.090 -3.345 4.248 1.00 90.75 230 THR A N 1
ATOM 1752 C CA . THR A 1 230 ? -6.400 -2.732 4.007 1.00 90.75 230 THR A CA 1
ATOM 1753 C C . THR A 1 230 ? -7.511 -3.767 3.966 1.00 90.75 230 THR A C 1
ATOM 1755 O O . THR A 1 230 ? -8.557 -3.561 4.579 1.00 90.75 230 THR A O 1
ATOM 1758 N N . GLY A 1 231 ? -7.267 -4.909 3.328 1.00 92.19 231 GLY A N 1
ATOM 1759 C CA . GLY A 1 231 ? -8.214 -6.009 3.264 1.00 92.19 231 GLY A CA 1
ATOM 1760 C C . GLY A 1 231 ? -8.508 -6.598 4.640 1.00 92.19 231 GLY A C 1
ATOM 1761 O O . GLY A 1 231 ? -9.672 -6.723 5.022 1.00 92.19 231 GLY A O 1
ATOM 1762 N N . ALA A 1 232 ? -7.464 -6.865 5.430 1.00 91.81 232 ALA A N 1
ATOM 1763 C CA . ALA A 1 232 ? -7.607 -7.366 6.794 1.00 91.81 232 ALA A CA 1
ATOM 1764 C C . ALA A 1 232 ? -8.353 -6.379 7.708 1.00 91.81 232 ALA A C 1
ATOM 1766 O O . ALA A 1 232 ? -9.200 -6.793 8.501 1.00 91.81 232 ALA A O 1
ATOM 1767 N N . ALA A 1 233 ? -8.077 -5.076 7.593 1.00 90.69 233 ALA A N 1
ATOM 1768 C CA . ALA A 1 233 ? -8.771 -4.057 8.377 1.00 90.69 233 ALA A CA 1
ATOM 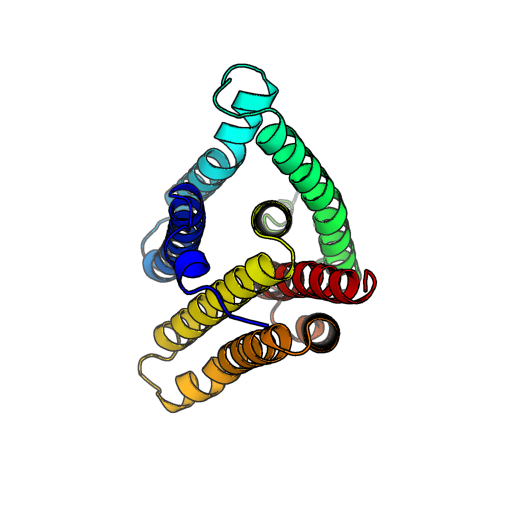1769 C C . ALA A 1 233 ? -10.271 -3.989 8.046 1.00 90.69 233 ALA A C 1
ATOM 1771 O O . ALA A 1 233 ? -11.097 -3.967 8.957 1.00 90.69 233 ALA A O 1
ATOM 1772 N N . LEU A 1 234 ? -10.625 -4.013 6.757 1.00 92.31 234 LEU A N 1
ATOM 1773 C CA . LEU A 1 234 ? -12.017 -3.958 6.302 1.00 92.31 234 LEU A CA 1
ATOM 1774 C C . LEU A 1 234 ? -12.826 -5.212 6.668 1.00 92.31 234 LEU A C 1
ATOM 1776 O O . LEU A 1 234 ? -14.008 -5.103 6.988 1.00 92.31 234 LEU A O 1
ATOM 1780 N N . LEU A 1 235 ? -12.203 -6.396 6.651 1.00 93.69 235 LEU A N 1
ATOM 1781 C CA . LEU A 1 235 ? -12.859 -7.638 7.077 1.00 93.69 235 LEU A CA 1
ATOM 1782 C C . LEU A 1 235 ? -13.214 -7.620 8.565 1.00 93.69 235 LEU A C 1
ATOM 1784 O O . LEU A 1 235 ? -14.295 -8.066 8.941 1.00 93.69 235 LEU A O 1
ATOM 1788 N N . ARG A 1 236 ? -12.328 -7.077 9.409 1.00 92.19 236 ARG A N 1
ATOM 1789 C CA . ARG A 1 236 ? -12.561 -6.986 10.858 1.00 92.19 236 ARG A CA 1
ATOM 1790 C C . ARG A 1 236 ? -13.700 -6.037 11.214 1.00 92.19 236 ARG A C 1
ATOM 1792 O O . ARG A 1 236 ? -14.428 -6.313 12.158 1.00 92.19 236 ARG A O 1
ATOM 1799 N N . GLU A 1 237 ? -13.852 -4.945 10.471 1.00 89.31 237 GLU A N 1
ATOM 1800 C CA . GLU A 1 237 ? -14.872 -3.922 10.738 1.00 89.31 237 GLU A CA 1
ATOM 1801 C C . GLU A 1 237 ? -16.303 -4.451 10.565 1.00 89.31 237 GLU A C 1
ATOM 1803 O O . GLU A 1 237 ? -17.211 -4.012 11.258 1.00 89.31 237 GLU A O 1
ATOM 1808 N N . GLY A 1 238 ? -16.514 -5.434 9.687 1.00 78.69 238 GLY A N 1
ATOM 1809 C CA . GLY A 1 238 ? -17.836 -6.033 9.513 1.00 78.69 238 GLY A CA 1
ATOM 1810 C C . GLY A 1 238 ? -18.214 -7.085 10.561 1.00 78.69 238 GLY A C 1
ATOM 1811 O O . GLY A 1 238 ? -19.322 -7.593 10.491 1.00 78.69 238 GLY A O 1
ATOM 1812 N N . GLY A 1 239 ? -17.313 -7.476 11.467 1.00 73.88 239 GLY A N 1
ATOM 1813 C CA . GLY A 1 239 ? -17.599 -8.466 12.517 1.00 73.88 239 GLY A CA 1
ATOM 1814 C C . GLY A 1 239 ? -18.011 -7.856 13.860 1.00 73.88 239 GLY A C 1
ATOM 1815 O O . GLY A 1 239 ? -18.166 -8.589 14.830 1.00 73.88 239 GLY A O 1
ATOM 1816 N N . SER A 1 240 ? -18.103 -6.527 13.937 1.00 68.12 240 SER A N 1
ATOM 1817 C CA . SER A 1 240 ? -18.427 -5.777 15.159 1.00 68.12 240 SER A CA 1
ATOM 1818 C C . SER A 1 240 ? -19.849 -5.204 15.187 1.00 68.12 240 SER A C 1
ATOM 1820 O O . SER A 1 240 ? -20.143 -4.391 16.062 1.00 68.12 240 SER A O 1
ATOM 1822 N N . GLU A 1 241 ? -20.692 -5.590 14.227 1.00 56.09 241 GLU A N 1
ATOM 1823 C CA . GLU A 1 241 ? -22.146 -5.352 14.238 1.00 56.09 241 GLU A CA 1
ATOM 1824 C C . GLU A 1 241 ? -22.869 -6.570 14.823 1.00 56.09 241 GLU A C 1
ATOM 1826 O O . GLU A 1 241 ? -23.815 -6.351 15.613 1.00 56.09 241 GLU A O 1
#

Radius of gyration: 19.08 Å; Cα contacts (8 Å, |Δi|>4): 200; chains: 1; bounding box: 65×39×52 Å

Sequence (241 aa):
MSRDPRLLAGLPRSAWAGFALLVLAAAVAVARTLLQPALERPLYHLAGALILAGLFGPGLLREFGLLRDQDEFQRRVAQRAGWRAFLAGGLVLLLLAHFMPWPQPPAFGRELPKLPLNAALLVMLLTYVCSTLQDYWGARRGATAILLALAALFALGAILDEAPDWLGVLVDLRFSAGLLLALLVGRRYPQVAGALLLVLALLTLLNLRTAEPSLRLSWGALLLTPPIITGAALLREGGSE

Solvent-accessible surface area (backbone atoms only — not comparable to full-atom values): 13012 Å² total; per-residue (Å²): 135,86,81,65,78,68,76,74,78,66,73,55,73,66,58,54,50,54,52,49,51,50,52,47,52,47,48,49,54,49,47,46,65,72,38,55,90,74,52,61,75,68,58,54,54,52,52,52,50,50,52,50,44,64,68,46,40,64,55,51,38,34,72,74,63,76,43,87,87,68,57,72,66,56,52,55,46,51,50,53,15,49,54,47,8,53,53,54,23,51,50,52,50,49,49,50,58,69,66,39,87,70,77,75,78,63,65,92,87,51,81,74,77,88,65,60,62,63,35,51,53,48,29,25,48,53,33,26,52,53,40,39,40,21,72,71,61,36,41,68,55,20,36,42,53,52,34,50,52,47,21,50,49,47,37,50,48,23,46,67,76,28,64,92,38,68,65,56,23,56,62,48,31,49,59,22,50,50,34,49,47,39,41,59,39,35,73,76,40,33,40,62,24,9,52,51,27,40,50,51,24,50,53,48,59,61,51,47,66,76,49,59,80,85,53,34,52,59,51,45,34,65,60,32,45,56,31,42,56,38,10,55,40,21,40,55,64,65,74,76,121

Foldseek 3Di:
DDDDPVVVVDPDVVNVVLLVVLVVVLVVVVVCVVCVVPDDDPVVVVSVVVNCCVQCVVVVCVVVVVDPPDDPLLVVQLVVLLVQLVVLLVVLLVLLVVLDDDDPQPDPPDDDPPPSPVLSSLLSSLSSSLSSLCSVVNLLVSLLSLLLSLLVSQLVVLCVVCVVPPVSSVVSNVVSVLSVVLNVCCVPQLLVSLVSLQVQLVVLSVVLSVDDPVCSRNVNSSSNRNSNSSSVRSNVVVVPD

Secondary structure (DSSP, 8-state):
----GGGGS---HHHHHHHHHHHHHHHHHHHHHHHTTTS-HHHHHHHHHHHHHHHHHHHHHHHTTS---S-HHHHHHHHHHHHHHHHHHHHHHHHHHHHS-PPPPPPTTSPPPS-HHHHHHHHHHHHHHHHHHHHHH-HHHHHHHHHHHHHHHHHHHHHHHSTT-HHHHHHHHHHHHHHHHHHHHHTT-HHHHHHHHHHHHHHHHHHTTTS-HHHHHHHHHHHHHHHHHHHHHHHHHTT--

Mean predicted aligned error: 11.37 Å